Protein AF-A0A9E0Y5M4-F1 (afdb_monomer_lite)

Foldseek 3Di:
DFDQAPCLDDPNNVVLLVLLVVVLVVLVVVLVVLVVVLVVLVVLLVLLVVLLVLLVVLLVVLVVVCVVPVQDFDDPVSLVSLQVSLVSLLVRQPPDPLSVPQDRQDDPDTHDGSVVSSVSSVSSSVSSVVCNCVSVVSSVVSVLVSLVSVLSSVQSCCCSPRVDWDACVNSVSCPVPLVQWDPDPSTTGDSVVVSVDDPCVVSVHDPDPPDPPDD

Radius of gyration: 26.85 Å; chains: 1; bounding box: 67×34×78 Å

Sequence (215 aa):
MSKKSRLLNGEAGNKLGEALNKKLRDLDKIYSLNLTEAKVWKEIKNNVSLLHNVASGLYLEADKLCKKNPKLIASDYLVDQTNLVIKETKEIVEGDSFVDRLTQIIPAGENPDIPDVVIRLNQVKSGLERYKNIPEREIKEYQLERQEIELIRECLFSLLTEGLELTIEEASFGKNHSEWFKEEIPYCFNFEDLNETDLFDHFGYEEGDEEIEKT

pLDDT: mean 85.15, std 15.19, range [33.5, 98.19]

Structure (mmCIF, N/CA/C/O backbone):
data_AF-A0A9E0Y5M4-F1
#
_entry.id   AF-A0A9E0Y5M4-F1
#
loop_
_atom_site.group_PDB
_atom_site.id
_atom_site.type_symbol
_atom_site.label_atom_id
_atom_site.label_alt_id
_atom_site.label_comp_id
_atom_site.label_asym_id
_atom_site.label_entity_id
_atom_site.label_seq_id
_atom_site.pdbx_PDB_ins_code
_atom_site.Cartn_x
_atom_site.Cartn_y
_atom_site.Cartn_z
_atom_site.occupancy
_atom_site.B_iso_or_equiv
_atom_site.auth_seq_id
_atom_site.auth_comp_id
_atom_site.auth_asym_id
_atom_site.auth_atom_id
_atom_site.pdbx_PDB_model_num
ATOM 1 N N . MET A 1 1 ? 27.957 21.016 -32.690 1.00 38.19 1 MET A N 1
ATOM 2 C CA . MET A 1 1 ? 27.552 19.983 -33.668 1.00 38.19 1 MET A CA 1
ATOM 3 C C . MET A 1 1 ? 27.218 18.733 -32.875 1.00 38.19 1 MET A C 1
ATOM 5 O O . MET A 1 1 ? 28.131 18.169 -32.288 1.00 38.19 1 MET A O 1
ATOM 9 N N . SER A 1 2 ? 25.934 18.379 -32.773 1.00 38.59 2 SER A N 1
ATOM 10 C CA . SER A 1 2 ? 25.485 17.160 -32.083 1.00 38.59 2 SER A CA 1
ATOM 11 C C . SER A 1 2 ? 26.003 15.937 -32.850 1.00 38.59 2 SER A C 1
ATOM 13 O O . SER A 1 2 ? 25.805 15.835 -34.065 1.00 38.59 2 SER A O 1
ATOM 15 N N . LYS A 1 3 ? 26.748 15.059 -32.171 1.00 42.75 3 LYS A N 1
ATOM 16 C CA . LYS A 1 3 ? 27.172 13.776 -32.734 1.00 42.75 3 LYS A CA 1
ATOM 17 C C . LYS A 1 3 ? 25.965 12.846 -32.647 1.00 42.75 3 LYS A C 1
ATOM 19 O O . LYS A 1 3 ? 25.772 12.203 -31.629 1.00 4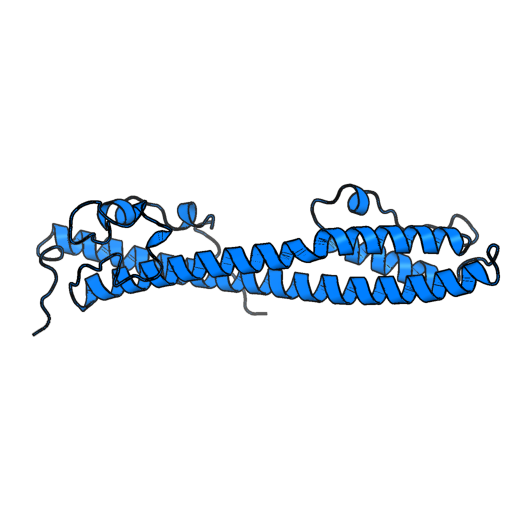2.75 3 LYS A O 1
ATOM 24 N N . LYS A 1 4 ? 25.161 12.756 -33.711 1.00 48.59 4 LYS A N 1
ATOM 25 C CA . LYS A 1 4 ? 24.173 11.671 -33.822 1.00 48.59 4 LYS A CA 1
ATOM 26 C C . LYS A 1 4 ? 24.885 10.339 -33.570 1.00 48.59 4 LYS A C 1
ATOM 28 O O . LYS A 1 4 ? 25.904 10.075 -34.218 1.00 48.59 4 LYS A O 1
ATOM 33 N N . SER A 1 5 ? 24.370 9.544 -32.630 1.00 52.59 5 SER A N 1
ATOM 34 C CA . SER A 1 5 ? 24.922 8.227 -32.310 1.00 52.59 5 SER A CA 1
ATOM 35 C C . SER A 1 5 ? 25.111 7.420 -33.594 1.00 52.59 5 SER A C 1
ATOM 37 O O . SER A 1 5 ? 24.219 7.359 -34.446 1.00 52.59 5 SER A O 1
ATOM 39 N N . ARG A 1 6 ? 26.290 6.806 -33.755 1.00 57.69 6 ARG A N 1
ATOM 40 C CA . ARG A 1 6 ? 26.580 5.952 -34.917 1.00 57.69 6 ARG A CA 1
ATOM 41 C C . ARG A 1 6 ? 25.639 4.744 -34.990 1.00 57.69 6 ARG A C 1
ATOM 43 O O . ARG A 1 6 ? 25.445 4.238 -36.091 1.00 57.69 6 ARG A O 1
ATOM 50 N N . LEU A 1 7 ? 25.043 4.353 -33.859 1.00 62.50 7 LEU A N 1
ATOM 51 C CA . LEU A 1 7 ? 24.117 3.225 -33.717 1.00 62.50 7 LEU A CA 1
ATOM 52 C C . LEU A 1 7 ? 22.778 3.454 -34.434 1.00 62.50 7 LEU A C 1
ATOM 54 O O . LEU A 1 7 ? 22.161 2.500 -34.893 1.00 62.50 7 LEU A O 1
ATOM 58 N N . LEU A 1 8 ? 22.344 4.711 -34.582 1.00 65.06 8 LEU A N 1
ATOM 59 C CA . LEU A 1 8 ? 21.035 5.055 -35.154 1.00 65.06 8 LEU A CA 1
ATOM 60 C C . LEU A 1 8 ? 21.094 5.428 -36.645 1.00 65.06 8 LEU A C 1
ATOM 62 O O . LEU A 1 8 ? 20.123 5.933 -37.202 1.00 65.06 8 LEU A O 1
ATOM 66 N N . ASN A 1 9 ? 22.224 5.191 -37.317 1.00 66.25 9 ASN A N 1
ATOM 67 C CA . ASN A 1 9 ? 22.365 5.479 -38.744 1.00 66.25 9 ASN A CA 1
ATOM 68 C C . ASN A 1 9 ? 21.996 4.262 -39.609 1.00 66.25 9 ASN A C 1
ATOM 70 O O . ASN A 1 9 ? 22.369 3.130 -39.310 1.00 66.25 9 ASN A O 1
ATOM 74 N N . GLY A 1 10 ? 21.332 4.508 -40.741 1.00 75.12 10 GLY A N 1
ATOM 75 C CA . GLY A 1 10 ? 20.914 3.458 -41.678 1.00 75.12 10 GLY A CA 1
ATOM 76 C C . GLY A 1 10 ? 19.588 2.790 -41.296 1.00 75.12 10 GLY A C 1
ATOM 77 O O . GLY A 1 10 ? 18.947 3.154 -40.316 1.00 75.12 10 GLY A O 1
ATOM 78 N N . GLU A 1 11 ? 19.148 1.817 -42.099 1.00 77.25 11 GLU A N 1
ATOM 79 C CA . GLU A 1 11 ? 17.829 1.182 -41.937 1.00 77.25 11 GLU A CA 1
ATOM 80 C C . GLU A 1 11 ? 17.674 0.464 -40.585 1.00 77.25 11 GLU A C 1
ATOM 82 O O . GLU A 1 11 ? 16.636 0.582 -39.937 1.00 77.25 11 GLU A O 1
ATOM 87 N N . ALA A 1 12 ? 18.720 -0.234 -40.132 1.00 73.25 12 ALA A N 1
ATOM 88 C CA . ALA A 1 12 ? 18.736 -0.898 -38.829 1.00 73.25 12 ALA A CA 1
ATOM 89 C C . ALA A 1 12 ? 18.671 0.109 -37.667 1.00 73.25 12 ALA A C 1
ATOM 91 O O . ALA A 1 12 ? 17.911 -0.088 -36.723 1.00 73.25 12 ALA A O 1
ATOM 92 N N . GLY A 1 13 ? 19.401 1.223 -37.775 1.00 73.00 13 GLY A N 1
ATOM 93 C CA . GLY A 1 13 ? 19.387 2.289 -36.777 1.00 73.00 13 GLY A CA 1
ATOM 94 C C . GLY A 1 13 ? 18.039 3.007 -36.670 1.00 73.00 13 GLY A C 1
ATOM 95 O O . GLY A 1 13 ? 17.611 3.335 -35.567 1.00 73.00 13 GLY A O 1
ATOM 96 N N . ASN A 1 14 ? 17.324 3.185 -37.787 1.00 78.94 14 ASN A N 1
ATOM 97 C CA . ASN A 1 14 ? 15.967 3.742 -37.775 1.00 78.94 14 ASN A CA 1
ATOM 98 C C . ASN A 1 14 ? 14.977 2.818 -37.049 1.00 78.94 14 ASN A C 1
ATOM 100 O O . ASN A 1 14 ? 14.221 3.294 -36.207 1.00 78.94 14 ASN A O 1
ATOM 104 N N . LYS A 1 15 ? 15.015 1.505 -37.326 1.00 80.25 15 LYS A N 1
ATOM 105 C CA . LYS A 1 15 ? 14.167 0.511 -36.638 1.00 80.25 15 LYS A CA 1
ATOM 106 C C . LYS A 1 15 ? 14.446 0.478 -35.136 1.00 80.25 15 LYS A C 1
ATOM 108 O O . LYS A 1 15 ? 13.511 0.478 -34.341 1.00 80.25 15 LYS A O 1
ATOM 113 N N . LEU A 1 16 ? 15.723 0.516 -34.752 1.00 78.31 16 LEU A N 1
ATOM 114 C CA . LEU A 1 16 ? 16.123 0.623 -33.350 1.00 78.31 16 LEU A CA 1
ATOM 115 C C . LEU A 1 16 ? 15.603 1.926 -32.725 1.00 78.31 16 LEU A C 1
ATOM 117 O O . LEU A 1 16 ? 15.004 1.899 -31.658 1.00 78.31 16 LEU A O 1
ATOM 121 N N . GLY A 1 17 ? 15.750 3.065 -33.405 1.00 81.06 17 GLY A N 1
ATOM 122 C CA . GLY A 1 17 ? 15.228 4.347 -32.931 1.00 81.06 17 GLY A CA 1
ATOM 123 C C . GLY A 1 17 ? 13.709 4.346 -32.728 1.00 81.06 17 GLY A C 1
ATOM 124 O O . GLY A 1 17 ? 13.222 4.896 -31.743 1.00 81.06 17 GLY A O 1
ATOM 125 N N . GLU A 1 18 ? 12.945 3.715 -33.621 1.00 85.56 18 GLU A N 1
ATOM 126 C CA . GLU A 1 18 ? 11.493 3.545 -33.467 1.00 85.56 18 GLU A CA 1
ATOM 127 C C . GLU A 1 18 ? 11.141 2.677 -32.252 1.00 85.56 18 GLU A C 1
ATOM 129 O O . GLU A 1 18 ? 10.260 3.054 -31.474 1.00 85.56 18 GLU A O 1
ATOM 134 N N . ALA A 1 19 ? 11.859 1.567 -32.051 1.00 85.56 19 ALA A N 1
ATOM 135 C CA . ALA A 1 19 ? 11.682 0.688 -30.897 1.00 85.56 19 ALA A CA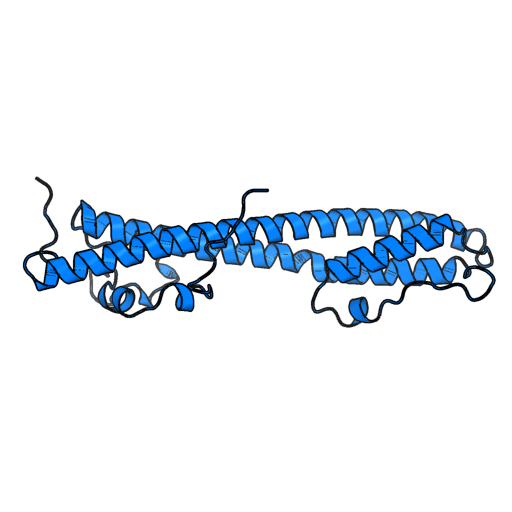 1
ATOM 136 C C . ALA A 1 19 ? 11.987 1.412 -29.575 1.00 85.56 19 ALA A C 1
ATOM 138 O O . ALA A 1 19 ? 11.167 1.394 -28.659 1.00 85.56 19 ALA A O 1
ATOM 139 N N . LEU A 1 20 ? 13.098 2.148 -29.496 1.00 84.38 20 LEU A N 1
ATOM 140 C CA . LEU A 1 20 ? 13.468 2.924 -28.305 1.00 84.38 20 LEU A CA 1
ATOM 141 C C . LEU A 1 20 ? 12.482 4.070 -28.021 1.00 84.38 20 LEU A C 1
ATOM 143 O O . LEU A 1 20 ? 12.164 4.347 -26.867 1.00 84.38 20 LEU A O 1
ATOM 147 N N . ASN A 1 21 ? 11.933 4.711 -29.059 1.00 88.25 21 ASN A N 1
ATOM 148 C CA . ASN A 1 21 ? 10.851 5.686 -28.886 1.00 88.25 21 ASN A CA 1
ATOM 149 C C . ASN A 1 21 ? 9.549 5.036 -28.394 1.00 88.25 21 ASN A C 1
ATOM 151 O O . ASN A 1 21 ? 8.783 5.690 -27.687 1.00 88.25 21 ASN A O 1
ATOM 155 N N . LYS A 1 22 ? 9.270 3.775 -28.764 1.00 91.25 22 LYS A N 1
ATOM 156 C CA . LYS A 1 22 ? 8.170 3.012 -28.157 1.00 91.25 22 LYS A CA 1
ATOM 157 C C . LYS A 1 22 ? 8.448 2.808 -26.665 1.00 91.25 22 LYS A C 1
ATOM 159 O O . LYS A 1 22 ? 7.620 3.226 -25.868 1.00 91.25 22 LYS A O 1
ATOM 164 N N . LYS A 1 23 ? 9.638 2.316 -26.302 1.00 90.62 23 LYS A N 1
ATOM 165 C CA . LYS A 1 23 ? 10.047 2.118 -24.900 1.00 90.62 23 LYS A CA 1
ATOM 166 C C . LYS A 1 23 ? 9.919 3.392 -24.062 1.00 90.62 23 LYS A C 1
ATOM 168 O O . LYS A 1 23 ? 9.412 3.329 -22.954 1.00 90.62 23 LYS A O 1
ATOM 173 N N . LEU A 1 24 ? 10.287 4.560 -24.598 1.00 91.31 24 LEU A N 1
ATOM 174 C CA . LEU A 1 24 ? 10.066 5.843 -23.914 1.00 91.31 24 LEU A CA 1
ATOM 175 C C . LEU A 1 24 ? 8.589 6.108 -23.592 1.00 91.31 24 LEU A C 1
ATOM 177 O O . LEU A 1 24 ? 8.277 6.554 -22.492 1.00 91.31 24 LEU A O 1
ATOM 181 N N . ARG A 1 25 ? 7.682 5.838 -24.538 1.00 92.44 25 ARG A N 1
ATOM 182 C CA . ARG A 1 25 ? 6.238 5.994 -24.305 1.0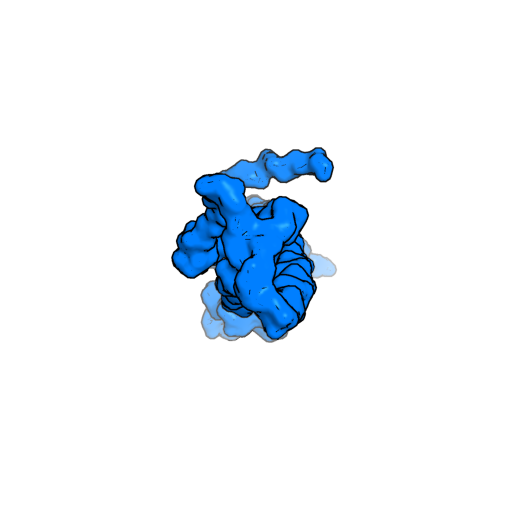0 92.44 25 ARG A CA 1
ATOM 183 C C . ARG A 1 25 ? 5.727 4.990 -23.278 1.00 92.44 25 ARG A C 1
ATOM 185 O O . ARG A 1 25 ? 4.902 5.358 -22.451 1.00 92.44 25 ARG A O 1
ATOM 192 N N . ASP A 1 26 ? 6.218 3.757 -23.333 1.00 93.19 26 ASP A N 1
ATOM 193 C CA . ASP A 1 26 ? 5.853 2.708 -22.381 1.00 93.19 26 ASP A CA 1
ATOM 194 C C . ASP A 1 26 ? 6.312 3.100 -20.962 1.00 93.19 26 ASP A C 1
ATOM 196 O O . ASP A 1 26 ? 5.514 3.058 -20.031 1.00 93.19 26 ASP A O 1
ATOM 200 N N . LEU A 1 27 ? 7.536 3.626 -20.804 1.00 93.75 27 LEU A N 1
ATOM 201 C CA . LEU A 1 27 ? 8.028 4.178 -19.532 1.00 93.75 27 LEU A CA 1
ATOM 202 C C . LEU A 1 27 ? 7.178 5.345 -19.025 1.00 93.75 27 LEU A C 1
ATOM 204 O O . LEU A 1 27 ? 6.896 5.402 -17.833 1.00 93.75 27 LEU A O 1
ATOM 208 N N . ASP A 1 28 ? 6.752 6.267 -19.895 1.00 93.19 28 ASP A N 1
ATOM 209 C CA . ASP A 1 28 ? 5.874 7.374 -19.490 1.00 93.19 28 ASP A CA 1
ATOM 210 C C . ASP A 1 28 ? 4.519 6.847 -18.961 1.00 93.19 28 ASP A C 1
ATOM 212 O O . ASP A 1 28 ? 3.981 7.388 -17.989 1.00 93.19 28 ASP A O 1
ATOM 216 N N . LYS A 1 29 ? 3.980 5.768 -19.554 1.00 93.81 29 LYS A N 1
ATOM 217 C CA . LYS A 1 29 ? 2.767 5.096 -19.052 1.00 93.81 29 LYS A CA 1
ATOM 218 C C . LYS A 1 29 ? 3.017 4.435 -17.700 1.00 93.81 29 LYS A C 1
ATOM 220 O O . LYS A 1 29 ? 2.295 4.731 -16.749 1.00 93.81 29 LYS A O 1
ATOM 225 N N . ILE A 1 30 ? 4.062 3.621 -17.586 1.00 94.62 30 ILE A N 1
ATOM 226 C CA . ILE A 1 30 ? 4.440 2.933 -16.342 1.00 94.62 30 ILE A CA 1
ATOM 227 C C . ILE A 1 30 ? 4.687 3.946 -15.216 1.00 94.62 30 ILE A C 1
ATOM 229 O O . ILE A 1 30 ? 4.190 3.776 -14.106 1.00 94.62 30 ILE A O 1
ATOM 233 N N . TYR A 1 31 ? 5.353 5.066 -15.508 1.00 94.38 31 TYR A N 1
ATOM 234 C CA . TYR A 1 31 ? 5.552 6.160 -14.556 1.00 94.38 31 TYR A CA 1
ATOM 235 C C . TYR A 1 31 ? 4.227 6.710 -14.012 1.00 94.38 31 TYR A C 1
ATOM 237 O O . TYR A 1 31 ? 4.094 6.989 -12.818 1.00 94.38 31 TYR A O 1
ATOM 245 N N . SER A 1 32 ? 3.229 6.873 -14.885 1.00 93.50 32 SER A N 1
ATOM 246 C CA . SER A 1 32 ? 1.905 7.356 -14.491 1.00 93.50 32 SER A CA 1
ATOM 247 C C . SER A 1 32 ? 1.128 6.345 -13.636 1.00 93.50 32 SER A C 1
ATOM 249 O O . SER A 1 32 ? 0.466 6.757 -12.676 1.00 93.50 32 SER A O 1
ATOM 251 N N . LEU A 1 33 ? 1.268 5.045 -13.921 1.00 94.19 33 LEU A N 1
ATOM 252 C CA . LEU A 1 33 ? 0.696 3.961 -13.118 1.00 94.19 33 LEU A CA 1
ATOM 253 C C . LEU A 1 33 ? 1.359 3.912 -11.736 1.00 94.19 33 LEU A C 1
ATOM 255 O O . LEU A 1 33 ? 0.670 4.064 -10.731 1.00 94.19 33 LEU A O 1
ATOM 259 N N . ASN A 1 34 ? 2.694 3.881 -11.678 1.00 95.38 34 ASN A N 1
ATOM 260 C CA . ASN A 1 34 ? 3.476 3.952 -10.438 1.00 95.38 34 ASN A CA 1
ATOM 261 C C . ASN A 1 34 ? 3.080 5.155 -9.561 1.00 95.38 34 ASN A C 1
ATOM 263 O O . ASN A 1 34 ? 2.939 5.046 -8.341 1.00 95.38 34 ASN A O 1
ATOM 267 N N . LEU A 1 35 ? 2.876 6.332 -10.165 1.00 94.25 35 LEU A N 1
ATOM 268 C CA . LEU A 1 35 ? 2.407 7.519 -9.446 1.00 94.25 35 LEU A CA 1
ATOM 269 C C . LEU A 1 35 ? 1.000 7.357 -8.868 1.00 94.25 35 LEU A C 1
ATOM 271 O O . LEU A 1 35 ? 0.717 7.928 -7.811 1.00 94.25 35 LEU A O 1
ATOM 275 N N . THR A 1 36 ? 0.119 6.663 -9.581 1.00 94.81 36 THR A N 1
ATOM 276 C CA . THR A 1 36 ? -1.260 6.413 -9.155 1.00 94.81 36 THR A CA 1
ATOM 277 C C . THR A 1 36 ? -1.273 5.427 -7.996 1.00 94.81 36 THR A C 1
ATOM 279 O O . THR A 1 36 ? -1.788 5.767 -6.931 1.00 94.81 36 THR A O 1
ATOM 282 N N . GLU A 1 37 ? -0.583 4.299 -8.132 1.00 93.81 37 GLU A N 1
ATOM 283 C CA . GLU A 1 37 ? -0.455 3.296 -7.073 1.00 93.81 37 GLU A CA 1
ATOM 284 C C . GLU A 1 37 ? 0.179 3.881 -5.804 1.00 93.81 37 GLU A C 1
ATOM 286 O O . GLU A 1 37 ? -0.360 3.772 -4.700 1.00 93.81 37 GLU A O 1
ATOM 291 N N . ALA A 1 38 ? 1.269 4.643 -5.940 1.00 94.38 38 ALA A N 1
ATOM 292 C CA . ALA A 1 38 ? 1.902 5.297 -4.797 1.00 94.38 38 ALA A CA 1
ATOM 293 C C . ALA A 1 38 ? 0.963 6.278 -4.060 1.00 94.38 38 ALA A C 1
ATOM 295 O O . ALA A 1 38 ? 1.119 6.501 -2.853 1.00 94.38 38 ALA A O 1
ATOM 296 N N . LYS A 1 39 ? -0.000 6.898 -4.761 1.00 96.00 39 LYS A N 1
ATOM 297 C CA . LYS A 1 39 ? -1.027 7.740 -4.124 1.00 96.00 39 LYS A CA 1
ATOM 298 C C . LYS A 1 39 ? -2.039 6.893 -3.364 1.00 96.00 39 LYS A C 1
ATOM 300 O O . LYS A 1 39 ? -2.315 7.240 -2.217 1.00 96.00 39 LYS A O 1
ATOM 305 N N . VAL A 1 40 ? -2.516 5.794 -3.950 1.00 95.50 40 VAL A N 1
ATOM 306 C CA . VAL A 1 40 ? -3.426 4.843 -3.288 1.00 95.50 40 VAL A CA 1
ATOM 307 C C . VAL A 1 40 ? -2.810 4.366 -1.973 1.00 95.50 40 VAL A C 1
ATOM 309 O O . VAL A 1 40 ? -3.401 4.536 -0.907 1.00 95.50 40 VAL A O 1
ATOM 312 N N . TRP A 1 41 ? -1.555 3.913 -1.994 1.00 96.31 41 TRP A N 1
ATOM 313 C CA . TRP A 1 41 ? -0.859 3.484 -0.777 1.00 96.31 41 TRP A CA 1
ATOM 314 C C . TRP A 1 41 ? -0.670 4.600 0.254 1.00 96.31 41 TRP A C 1
ATOM 316 O O . TRP A 1 41 ? -0.728 4.363 1.465 1.00 96.31 41 TRP A O 1
ATOM 326 N N . LYS A 1 42 ? -0.484 5.845 -0.190 1.00 96.62 42 LYS A N 1
ATOM 327 C CA . LYS A 1 42 ? -0.421 7.005 0.708 1.00 96.62 42 LYS A CA 1
ATOM 328 C C . LYS A 1 42 ? -1.771 7.294 1.366 1.00 96.62 42 LYS A C 1
ATOM 330 O O . LYS A 1 42 ? -1.798 7.654 2.545 1.00 96.62 42 LYS A O 1
ATOM 335 N N . GLU A 1 43 ? -2.870 7.139 0.640 1.00 96.00 43 GLU A N 1
ATOM 336 C CA . GLU A 1 43 ? -4.223 7.255 1.187 1.00 96.00 43 GLU A CA 1
ATOM 337 C C . GLU A 1 43 ? -4.505 6.140 2.194 1.00 96.00 43 GLU A C 1
ATOM 339 O O . GLU A 1 43 ? -4.898 6.438 3.322 1.00 96.00 43 GLU A O 1
ATOM 344 N N . ILE A 1 44 ? -4.172 4.890 1.858 1.00 96.31 44 ILE A N 1
ATOM 345 C CA . ILE A 1 44 ? -4.247 3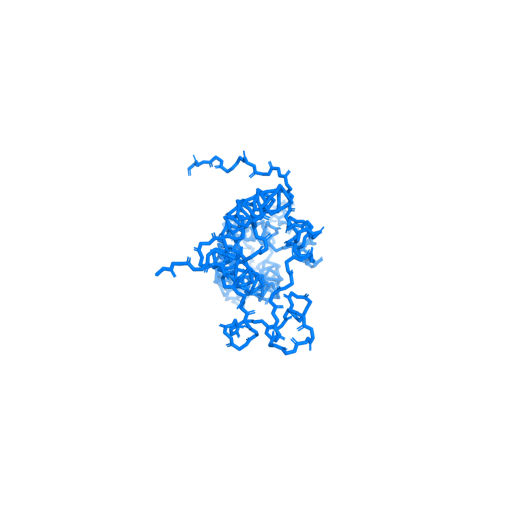.746 2.778 1.00 96.31 44 ILE A CA 1
ATOM 346 C C . ILE A 1 44 ? -3.448 4.038 4.053 1.00 96.31 44 ILE A C 1
ATOM 348 O O . ILE A 1 44 ? -3.981 3.911 5.153 1.00 96.31 44 ILE A O 1
ATOM 352 N N . LYS A 1 45 ? -2.198 4.514 3.942 1.00 96.94 45 LYS A N 1
ATOM 353 C CA . LYS A 1 45 ? -1.366 4.880 5.104 1.00 96.94 45 LYS A CA 1
ATOM 354 C C . LYS A 1 45 ? -2.063 5.889 6.022 1.00 96.94 45 LYS A C 1
ATOM 356 O O . LYS A 1 45 ? -2.046 5.736 7.247 1.00 96.94 45 LYS A O 1
ATOM 361 N N . ASN A 1 46 ? -2.658 6.928 5.440 1.00 96.19 46 ASN A N 1
ATOM 362 C CA . ASN A 1 46 ? -3.377 7.948 6.198 1.00 96.19 46 ASN A CA 1
ATOM 363 C C . ASN A 1 46 ? -4.625 7.361 6.866 1.00 96.19 46 ASN A C 1
ATOM 365 O O . ASN A 1 46 ? -4.842 7.600 8.054 1.00 96.19 46 ASN A O 1
ATOM 369 N N . ASN A 1 47 ? -5.394 6.550 6.139 1.00 96.00 47 ASN A N 1
ATOM 370 C CA . ASN A 1 47 ? -6.610 5.917 6.639 1.00 96.00 47 ASN A CA 1
ATOM 371 C C . ASN A 1 47 ? -6.314 4.937 7.780 1.00 96.00 47 ASN A C 1
ATOM 373 O O . ASN A 1 47 ? -6.981 5.000 8.808 1.00 96.00 47 ASN A O 1
ATOM 377 N N . VAL A 1 48 ? -5.261 4.118 7.676 1.00 97.06 48 VAL A N 1
ATOM 378 C CA . VAL A 1 48 ? -4.800 3.237 8.767 1.00 97.06 48 VAL A CA 1
ATOM 379 C C . VAL A 1 48 ? -4.475 4.048 10.021 1.00 97.06 48 VAL A C 1
ATOM 381 O O . VAL A 1 48 ? -4.901 3.690 11.118 1.00 97.06 48 VAL A O 1
ATOM 384 N N . SER A 1 49 ? -3.751 5.162 9.873 1.00 96.19 49 SER A N 1
ATOM 385 C CA . SER A 1 49 ? -3.398 6.040 10.995 1.00 96.19 49 SER A CA 1
ATOM 386 C C . SER A 1 49 ? -4.635 6.671 11.646 1.00 96.19 49 SER A C 1
ATOM 388 O O . SER A 1 49 ? -4.788 6.639 12.870 1.00 96.19 49 SER A O 1
ATOM 390 N N . LEU A 1 50 ? -5.555 7.206 10.836 1.00 96.75 50 LEU A N 1
ATOM 391 C CA . LEU A 1 50 ? -6.812 7.791 11.310 1.00 96.75 50 LEU A CA 1
ATOM 392 C C . LEU A 1 50 ? -7.672 6.751 12.033 1.00 96.75 50 LEU A C 1
ATOM 394 O O . LEU A 1 50 ? -8.087 6.984 13.170 1.00 96.75 50 LEU A O 1
ATOM 398 N N . LEU A 1 51 ? -7.874 5.588 11.420 1.00 97.19 51 LEU A N 1
ATOM 399 C CA . LEU A 1 51 ? -8.682 4.512 11.978 1.00 97.19 51 LEU A CA 1
ATOM 400 C C . LEU A 1 51 ? -8.071 3.953 13.266 1.00 97.19 51 LEU A C 1
ATOM 402 O O . LEU A 1 51 ? -8.787 3.714 14.237 1.00 97.19 51 LEU A O 1
ATOM 406 N N . HIS A 1 52 ? -6.742 3.830 13.333 1.00 97.62 52 HIS A N 1
ATOM 407 C CA . HIS A 1 52 ? -6.050 3.441 14.561 1.00 97.62 52 HIS A CA 1
ATOM 408 C C . HIS A 1 52 ? -6.295 4.446 15.695 1.00 97.62 52 HIS A C 1
ATOM 410 O O . HIS A 1 52 ? -6.523 4.044 16.842 1.00 97.62 52 HIS A O 1
ATOM 416 N N . ASN A 1 53 ? -6.295 5.748 15.395 1.00 97.44 53 ASN A N 1
ATOM 417 C CA . ASN A 1 53 ? -6.595 6.788 16.380 1.00 97.44 53 ASN A CA 1
ATOM 418 C C . ASN A 1 53 ? -8.054 6.723 16.854 1.00 97.44 53 ASN A C 1
ATOM 420 O O . ASN A 1 53 ? -8.299 6.792 18.060 1.00 97.44 53 ASN A O 1
ATOM 424 N N . VAL A 1 54 ? -9.010 6.524 15.939 1.00 97.25 54 VAL A N 1
ATOM 425 C CA . VAL A 1 54 ? -10.437 6.357 16.271 1.00 97.25 54 VAL A CA 1
ATOM 426 C C . VAL A 1 54 ? -10.650 5.118 17.144 1.00 97.25 54 VAL A C 1
ATOM 428 O O . VAL A 1 54 ? -11.216 5.223 18.235 1.00 97.25 54 VAL A O 1
ATOM 431 N N . ALA A 1 55 ? -10.127 3.962 16.727 1.00 97.75 55 ALA A N 1
ATOM 432 C CA . ALA A 1 55 ? -10.211 2.714 17.482 1.00 97.75 55 ALA A CA 1
ATOM 433 C C . ALA A 1 55 ? -9.559 2.841 18.869 1.00 97.75 55 ALA A C 1
ATOM 435 O O . ALA A 1 55 ? -10.086 2.337 19.863 1.00 97.75 55 ALA A O 1
ATOM 436 N N . SER A 1 56 ? -8.434 3.555 18.962 1.00 97.81 56 SER A N 1
ATOM 437 C CA . SER A 1 56 ? -7.764 3.848 20.232 1.00 97.81 56 SER A CA 1
ATOM 438 C C . SER A 1 56 ? -8.601 4.739 21.144 1.00 97.81 56 SER A C 1
ATOM 440 O O . SER A 1 56 ? -8.693 4.450 22.336 1.00 97.81 56 SER A O 1
ATOM 442 N N . GLY A 1 57 ? -9.239 5.779 20.604 1.00 97.62 57 GLY A N 1
ATOM 443 C CA . GLY A 1 57 ? -10.144 6.649 21.354 1.00 97.62 57 GLY A CA 1
ATOM 444 C C . GLY A 1 57 ? -11.343 5.882 21.913 1.00 97.62 57 GLY A C 1
ATOM 445 O O . GLY A 1 57 ? -11.579 5.913 23.122 1.00 97.62 57 GLY A O 1
ATOM 446 N N . LEU A 1 58 ? -12.036 5.118 21.063 1.00 97.44 58 LEU A N 1
ATOM 447 C CA . LEU A 1 58 ? -13.160 4.272 21.481 1.00 97.44 58 LEU A CA 1
ATOM 448 C C . LEU A 1 58 ? -12.737 3.244 22.532 1.00 97.44 58 LEU A C 1
ATOM 450 O O . LEU A 1 58 ? -13.428 3.075 23.534 1.00 97.44 58 LEU A O 1
ATOM 454 N N . TYR A 1 59 ? -11.583 2.598 22.341 1.00 98.19 59 TYR A N 1
ATOM 455 C CA . TYR A 1 59 ? -11.043 1.640 23.303 1.00 98.19 59 TYR A CA 1
ATOM 456 C C . TYR A 1 59 ? -10.829 2.286 24.671 1.00 98.19 59 TYR A C 1
ATOM 458 O O . TYR A 1 59 ? -11.208 1.704 25.680 1.00 98.19 59 TYR A O 1
ATOM 466 N N . LEU A 1 60 ? -10.228 3.479 24.719 1.00 98.00 60 LEU A N 1
ATOM 467 C CA . LEU A 1 60 ? -9.956 4.166 25.980 1.00 98.00 60 LEU A CA 1
ATOM 468 C C . LEU A 1 60 ? -11.245 4.552 26.708 1.00 98.00 60 LEU A C 1
ATOM 470 O O . LEU A 1 60 ? -11.311 4.414 27.927 1.00 98.00 60 LEU A O 1
ATOM 474 N N . GLU A 1 61 ? -12.266 5.015 25.989 1.00 96.88 61 GLU A N 1
ATOM 475 C CA . GLU A 1 61 ? -13.559 5.338 26.599 1.00 96.88 61 GLU A CA 1
ATOM 476 C C . GLU A 1 61 ? -14.286 4.079 27.092 1.00 96.88 61 GLU A C 1
ATOM 478 O O . GLU A 1 61 ? -14.731 4.034 28.242 1.00 96.88 61 GLU A O 1
ATOM 483 N N . ALA A 1 62 ? -14.327 3.018 26.283 1.00 96.44 62 ALA A N 1
ATOM 484 C CA . ALA A 1 62 ? -14.912 1.739 26.677 1.00 96.44 62 ALA A CA 1
ATOM 485 C C . ALA A 1 62 ? -14.169 1.114 27.874 1.00 96.44 62 ALA A C 1
ATOM 487 O O . ALA A 1 62 ? -14.800 0.682 28.834 1.00 96.44 62 ALA A O 1
ATOM 488 N N . ASP A 1 63 ? -12.835 1.129 27.885 1.00 97.56 63 ASP A N 1
ATOM 489 C CA . ASP A 1 63 ? -12.015 0.600 28.983 1.00 97.56 63 ASP A CA 1
ATOM 490 C C . ASP A 1 63 ? -12.235 1.377 30.293 1.00 97.56 63 ASP A C 1
ATOM 492 O O . ASP A 1 63 ? -12.353 0.776 31.363 1.00 97.56 63 ASP A O 1
ATOM 496 N N . LYS A 1 64 ? -12.381 2.709 30.233 1.00 96.88 64 LYS A N 1
ATOM 497 C CA . LYS A 1 64 ? -12.746 3.523 31.408 1.00 96.88 64 LYS A CA 1
ATOM 498 C C . LYS A 1 64 ? -14.116 3.132 31.964 1.00 96.88 64 LYS A C 1
ATOM 500 O O . LYS A 1 64 ? -14.258 2.979 33.180 1.00 96.88 64 LYS A O 1
ATOM 505 N N . LEU A 1 65 ? -15.118 2.978 31.095 1.00 94.44 65 LEU A N 1
ATOM 506 C CA . LEU A 1 65 ? -16.464 2.564 31.498 1.00 94.44 65 LEU A CA 1
ATOM 507 C C . LEU A 1 65 ? -16.454 1.151 32.092 1.00 94.44 65 LEU A C 1
ATOM 509 O O . LEU A 1 65 ? -17.007 0.945 33.172 1.00 94.44 65 LEU A O 1
ATOM 513 N N . CYS A 1 66 ? -15.747 0.223 31.445 1.00 95.25 66 CYS A N 1
ATOM 514 C CA . CYS A 1 66 ? -15.539 -1.150 31.898 1.00 95.25 66 CYS A CA 1
ATOM 515 C C . CYS A 1 66 ? -14.934 -1.193 33.304 1.00 95.25 66 CYS A C 1
ATOM 517 O O . CYS A 1 66 ? -15.484 -1.821 34.203 1.00 95.25 66 CYS A O 1
ATOM 519 N N . LYS A 1 67 ? -13.839 -0.459 33.538 1.00 94.94 67 LYS A N 1
ATOM 520 C CA . LYS A 1 67 ? -13.172 -0.400 34.849 1.00 94.94 67 LYS A CA 1
ATOM 521 C C . LYS A 1 67 ? -14.075 0.144 35.953 1.00 94.94 67 LYS A C 1
ATOM 523 O O . LYS A 1 67 ? -13.949 -0.274 37.101 1.00 94.94 67 LYS A O 1
ATOM 528 N N . LYS A 1 68 ? -14.970 1.078 35.623 1.00 95.00 68 LYS A N 1
ATOM 529 C CA . LYS A 1 68 ? -15.920 1.656 36.581 1.00 95.00 68 LYS A CA 1
ATOM 530 C C . LYS A 1 68 ? -17.087 0.711 36.872 1.00 95.00 68 LYS A C 1
ATOM 532 O O . LYS A 1 68 ? -17.516 0.625 38.020 1.00 95.00 68 LYS A O 1
ATOM 537 N N . ASN A 1 69 ? -17.613 0.041 35.849 1.00 93.69 69 ASN A N 1
ATOM 538 C CA . ASN A 1 69 ? -18.683 -0.939 35.980 1.00 93.69 69 ASN A CA 1
ATOM 539 C C . ASN A 1 69 ? -18.579 -2.019 34.882 1.00 93.69 69 ASN A C 1
ATOM 541 O O . ASN A 1 69 ? -19.100 -1.821 33.785 1.00 93.69 69 ASN A O 1
ATOM 545 N N . PRO A 1 70 ? -17.963 -3.179 35.176 1.00 89.88 70 PRO A N 1
ATOM 546 C CA . PRO A 1 70 ? -17.744 -4.227 34.177 1.00 89.88 70 PRO A CA 1
ATOM 547 C C . PRO A 1 70 ? -19.023 -4.889 33.655 1.00 89.88 70 PRO A C 1
ATOM 549 O O . PRO A 1 70 ? -18.995 -5.480 32.587 1.00 89.88 70 PRO A O 1
ATOM 552 N N . LYS A 1 71 ? -20.130 -4.808 34.404 1.00 92.94 71 LYS A N 1
ATOM 553 C CA . LYS A 1 71 ? -21.439 -5.374 34.026 1.00 92.94 71 LYS A CA 1
ATOM 554 C C . LYS A 1 71 ? -22.355 -4.340 33.368 1.00 92.94 71 LYS A C 1
ATOM 556 O O . LYS A 1 71 ? -23.573 -4.495 33.361 1.00 92.94 71 LYS A O 1
ATOM 561 N N . LEU A 1 72 ? -21.794 -3.203 32.959 1.00 93.69 72 LEU A N 1
ATOM 562 C CA . LEU A 1 72 ? -22.543 -2.206 32.218 1.00 93.69 72 LEU A CA 1
ATOM 563 C C . LEU A 1 72 ? -22.742 -2.725 30.795 1.00 93.69 72 LEU A C 1
ATOM 565 O O . LEU A 1 72 ? -21.767 -3.035 30.111 1.00 93.69 72 LEU A O 1
ATOM 569 N N . ILE A 1 73 ? -23.998 -2.775 30.369 1.00 95.50 73 ILE A N 1
ATOM 570 C CA . ILE A 1 73 ? -24.379 -3.095 28.996 1.00 95.50 73 ILE A CA 1
ATOM 571 C C . ILE A 1 73 ? -23.911 -1.957 28.083 1.00 95.50 73 ILE A C 1
ATOM 573 O O . ILE A 1 73 ? -24.072 -0.775 28.410 1.00 95.50 73 ILE A O 1
ATOM 577 N N . ALA A 1 74 ? -23.314 -2.304 26.945 1.00 95.00 74 ALA A N 1
ATOM 578 C CA . ALA A 1 74 ? -22.898 -1.326 25.952 1.00 95.00 74 ALA A CA 1
ATOM 579 C C . ALA A 1 74 ? -24.115 -0.599 25.357 1.00 95.00 74 ALA A C 1
ATOM 581 O O . ALA A 1 74 ? -25.145 -1.204 25.058 1.00 95.00 74 ALA A O 1
ATOM 582 N N . SER A 1 75 ? -24.002 0.715 25.161 1.00 95.62 75 SER A N 1
ATOM 583 C CA . SER A 1 75 ? -25.033 1.468 24.446 1.00 95.62 75 SER A CA 1
ATOM 584 C C . SER A 1 75 ? -25.035 1.111 22.960 1.00 95.62 75 SER A C 1
ATOM 586 O O . SER A 1 75 ? -23.985 0.777 22.409 1.00 95.62 75 SER A O 1
ATOM 588 N N . ASP A 1 76 ? -26.187 1.267 22.301 1.00 96.06 76 ASP A N 1
ATOM 589 C CA . ASP A 1 76 ? -26.322 1.046 20.851 1.00 96.06 76 ASP A CA 1
ATOM 590 C C . ASP A 1 76 ? -25.271 1.842 20.075 1.00 96.06 76 ASP A C 1
ATOM 592 O O . ASP A 1 76 ? -24.552 1.297 19.248 1.00 96.06 76 ASP A O 1
ATOM 596 N N . TYR A 1 77 ? -25.070 3.109 20.452 1.00 95.69 77 TYR A N 1
ATOM 597 C CA . TYR A 1 77 ? -24.047 3.961 19.852 1.00 95.69 77 TYR A CA 1
ATOM 598 C C . TYR A 1 77 ? -22.635 3.363 19.948 1.00 95.69 77 TYR A C 1
ATOM 600 O O . TYR A 1 77 ? -21.886 3.392 18.975 1.00 95.69 77 TYR A O 1
ATOM 608 N N . LEU A 1 78 ? -22.246 2.817 21.106 1.00 95.75 78 LEU A N 1
ATOM 609 C CA . LEU A 1 78 ? -20.920 2.220 21.269 1.00 95.75 78 LEU A CA 1
ATOM 610 C C . LEU A 1 78 ? -20.771 0.956 20.408 1.00 95.75 78 LEU A C 1
ATOM 612 O O . LEU A 1 78 ? -19.706 0.737 19.825 1.00 95.75 78 LEU A O 1
ATOM 616 N N . VAL A 1 79 ? -21.827 0.146 20.308 1.00 96.88 79 VAL A N 1
ATOM 617 C CA . VAL A 1 79 ? -21.859 -1.049 19.453 1.00 96.88 79 VAL A CA 1
ATOM 618 C C . VAL A 1 79 ? -21.764 -0.664 17.976 1.00 96.88 79 VAL A C 1
ATOM 620 O O . VAL A 1 79 ? -20.912 -1.202 17.270 1.00 96.88 79 VAL A O 1
ATOM 623 N N . ASP A 1 80 ? -22.550 0.313 17.527 1.00 96.94 80 ASP A N 1
ATOM 624 C CA . ASP A 1 80 ? -22.567 0.792 16.142 1.00 96.94 80 ASP A CA 1
ATOM 625 C C . ASP A 1 80 ? -21.210 1.358 15.722 1.00 96.94 80 ASP A C 1
ATOM 627 O O . ASP A 1 80 ? -20.671 0.982 14.680 1.00 96.94 80 ASP A O 1
ATOM 631 N N . GLN A 1 81 ? -20.607 2.208 16.560 1.00 97.75 81 GLN A N 1
ATOM 632 C CA . GLN A 1 81 ? -19.272 2.750 16.296 1.00 97.75 81 GLN A CA 1
ATOM 633 C C . GLN A 1 81 ? -18.203 1.652 16.273 1.00 97.75 81 GLN A C 1
ATOM 635 O O . GLN A 1 81 ? -17.307 1.673 15.432 1.00 97.75 81 GLN A O 1
ATOM 640 N N . THR A 1 82 ? -18.308 0.654 17.155 1.00 97.81 82 THR A N 1
ATOM 641 C CA . THR A 1 82 ? -17.388 -0.492 17.155 1.00 97.81 82 THR A CA 1
ATOM 642 C C . THR A 1 82 ? -17.542 -1.321 15.880 1.00 97.81 82 THR A C 1
ATOM 644 O O . THR A 1 82 ? -16.545 -1.711 15.277 1.00 97.81 82 THR A O 1
ATOM 647 N N . ASN A 1 83 ? -18.776 -1.560 15.431 1.00 98.12 83 ASN A N 1
ATOM 648 C CA . ASN A 1 83 ? -19.066 -2.295 14.203 1.00 98.12 83 ASN A CA 1
ATOM 649 C C . ASN A 1 83 ? -18.587 -1.561 12.949 1.00 98.12 83 ASN A C 1
ATOM 651 O O . ASN A 1 83 ? -18.070 -2.212 12.038 1.00 98.12 83 ASN A O 1
ATOM 655 N N . LEU A 1 84 ? -18.715 -0.232 12.917 1.00 97.81 84 LEU A N 1
ATOM 656 C CA . LEU A 1 84 ? -18.173 0.599 11.845 1.00 97.81 84 LEU A CA 1
ATOM 657 C C . LEU A 1 84 ? -16.649 0.464 11.776 1.00 97.81 84 LEU A C 1
ATOM 659 O O . LEU A 1 84 ? -16.112 0.120 10.730 1.00 97.81 84 LEU A O 1
ATOM 663 N N . VAL A 1 85 ? -15.968 0.608 12.914 1.00 97.69 85 VAL A N 1
ATOM 664 C CA . VAL A 1 85 ? -14.510 0.464 12.995 1.00 97.69 85 VAL A CA 1
ATOM 665 C C . VAL A 1 85 ? -14.048 -0.944 12.604 1.00 97.69 85 VAL A C 1
ATOM 667 O O . VAL A 1 85 ? -13.046 -1.084 11.906 1.00 97.69 85 VAL A O 1
ATOM 670 N N . ILE A 1 86 ? -14.772 -2.000 12.998 1.00 97.88 86 ILE A N 1
ATOM 671 C CA . ILE A 1 86 ? -14.493 -3.374 12.545 1.00 97.88 86 ILE A CA 1
ATOM 672 C C . ILE A 1 86 ? -14.614 -3.472 11.022 1.00 97.88 86 ILE A C 1
ATOM 674 O O . ILE A 1 86 ? -13.743 -4.059 10.386 1.00 97.88 86 ILE A O 1
ATOM 678 N N . LYS A 1 87 ? -15.683 -2.913 10.445 1.00 97.44 87 LYS A N 1
ATOM 679 C CA . LYS A 1 87 ? -15.924 -2.941 9.000 1.00 97.44 87 LYS A CA 1
ATOM 680 C C . LYS A 1 87 ? -14.797 -2.235 8.242 1.00 97.44 87 LYS A C 1
ATOM 682 O O . LYS A 1 87 ? -14.161 -2.871 7.412 1.00 97.44 87 LYS A O 1
ATOM 687 N N . GLU A 1 88 ? -14.502 -0.987 8.590 1.00 97.31 88 GLU A N 1
ATOM 688 C CA . GLU A 1 88 ? -13.445 -0.191 7.948 1.00 97.31 88 GLU A CA 1
ATOM 689 C C . GLU A 1 88 ? -12.064 -0.846 8.113 1.00 97.31 88 GLU A C 1
ATOM 691 O O . GLU A 1 88 ? -11.252 -0.847 7.193 1.00 97.31 88 GLU A O 1
ATOM 696 N N . THR A 1 89 ? -11.801 -1.485 9.261 1.00 97.50 89 THR A N 1
ATOM 697 C CA . THR A 1 89 ? -10.537 -2.211 9.475 1.00 97.50 89 THR A CA 1
ATOM 698 C C . THR A 1 89 ? -10.409 -3.385 8.513 1.00 97.50 89 THR A C 1
ATOM 700 O O . THR A 1 89 ? -9.325 -3.614 7.992 1.00 97.50 89 THR A O 1
ATOM 703 N N . LYS A 1 90 ? -11.496 -4.122 8.266 1.00 96.50 90 LYS A N 1
ATOM 704 C CA . LYS A 1 90 ? -11.501 -5.253 7.328 1.00 96.50 90 LYS A CA 1
ATOM 705 C C . LYS A 1 90 ? -11.397 -4.824 5.868 1.00 96.50 90 LYS A C 1
ATOM 707 O O . LYS A 1 90 ? -10.910 -5.600 5.062 1.00 96.50 90 LYS A O 1
ATOM 712 N N . GLU A 1 91 ? -11.877 -3.631 5.534 1.00 95.12 91 GLU A N 1
ATOM 713 C CA . GLU A 1 91 ? -11.758 -3.072 4.182 1.00 95.12 91 GLU A CA 1
ATOM 714 C C . GLU A 1 91 ? -10.333 -2.589 3.884 1.00 95.12 91 GLU A C 1
ATOM 716 O O . GLU A 1 91 ? -9.916 -2.613 2.735 1.00 95.12 91 GLU A O 1
ATOM 721 N N . ILE A 1 92 ? -9.589 -2.159 4.908 1.00 94.69 92 ILE A N 1
ATOM 722 C CA . ILE A 1 92 ? -8.243 -1.590 4.751 1.00 94.69 92 ILE A CA 1
ATOM 723 C C . ILE A 1 92 ? -7.135 -2.624 4.980 1.00 94.69 92 ILE A C 1
ATOM 725 O O . ILE A 1 92 ? -6.091 -2.572 4.335 1.00 94.69 92 ILE A O 1
ATOM 729 N N . VAL A 1 93 ? -7.299 -3.512 5.962 1.00 94.62 93 VAL A N 1
ATOM 730 C CA . VAL A 1 93 ? -6.246 -4.450 6.362 1.00 94.62 93 VAL A CA 1
ATOM 731 C C . VAL A 1 93 ? -6.393 -5.747 5.583 1.00 94.62 93 VAL A C 1
ATOM 733 O O . VAL A 1 93 ? -7.225 -6.593 5.904 1.00 94.62 93 VAL A O 1
ATOM 736 N N . GLU A 1 94 ? -5.522 -5.919 4.600 1.00 90.69 94 GLU A N 1
ATOM 737 C CA . GLU A 1 94 ? -5.457 -7.121 3.776 1.00 90.69 94 GLU A CA 1
ATOM 738 C C . GLU A 1 94 ? -4.462 -8.150 4.333 1.00 90.69 94 GLU A C 1
ATOM 740 O O . GLU A 1 94 ? -3.442 -7.808 4.938 1.00 90.69 94 GLU A O 1
ATOM 745 N N . GLY A 1 95 ? -4.753 -9.438 4.122 1.00 89.69 95 GLY A N 1
ATOM 746 C CA . GLY A 1 95 ? -3.835 -10.540 4.435 1.00 89.69 95 GLY A CA 1
ATOM 747 C C . GLY A 1 95 ? -3.625 -10.836 5.928 1.00 89.69 95 GLY A C 1
ATOM 748 O O . GLY A 1 95 ? -2.789 -11.677 6.269 1.00 89.69 95 GLY A O 1
ATOM 749 N N . ASP A 1 96 ? -4.370 -10.198 6.838 1.00 93.50 96 ASP A N 1
ATOM 750 C CA . ASP A 1 96 ? -4.301 -10.476 8.277 1.00 93.50 96 ASP A CA 1
ATOM 751 C C . ASP A 1 96 ? -5.437 -11.407 8.729 1.00 93.50 96 ASP A C 1
ATOM 753 O O . ASP A 1 96 ? -6.558 -10.991 9.026 1.00 93.50 96 ASP A O 1
ATOM 757 N N . SER A 1 97 ? -5.096 -12.687 8.901 1.00 93.38 97 SER A N 1
ATOM 758 C CA . SER A 1 97 ? -6.055 -13.725 9.309 1.00 93.38 97 SER A CA 1
ATOM 759 C C . SER A 1 97 ? -6.775 -13.471 10.644 1.00 93.38 97 SER A C 1
ATOM 761 O O . SER A 1 97 ? -7.815 -14.085 10.902 1.00 93.38 97 SER A O 1
ATOM 763 N N . PHE A 1 98 ? -6.248 -12.611 11.526 1.00 93.50 98 PHE A N 1
ATOM 764 C CA . PHE A 1 98 ? -6.936 -12.237 12.763 1.00 93.50 98 PHE A CA 1
ATOM 765 C C . PHE A 1 98 ? -7.969 -11.139 12.521 1.00 93.50 98 PHE A C 1
ATOM 767 O O . PHE A 1 98 ? -9.017 -11.165 13.167 1.00 93.50 98 PHE A O 1
ATOM 774 N N . VAL A 1 99 ? -7.693 -10.208 11.604 1.00 94.94 99 VAL A N 1
ATOM 775 C CA . VAL A 1 99 ? -8.655 -9.181 11.183 1.00 94.94 99 VAL A CA 1
ATOM 776 C C . VAL A 1 99 ? -9.799 -9.810 10.393 1.00 94.94 99 VAL A C 1
ATOM 778 O O . VAL A 1 99 ? -10.961 -9.518 10.675 1.00 94.94 99 VAL A O 1
ATOM 781 N N . ASP A 1 100 ? -9.508 -10.762 9.507 1.00 94.00 100 ASP A N 1
ATOM 782 C CA . ASP A 1 100 ? -10.530 -11.465 8.718 1.00 94.00 100 ASP A CA 1
ATOM 783 C C . ASP A 1 100 ? -11.597 -12.128 9.599 1.00 94.00 100 ASP A C 1
ATOM 785 O O . ASP A 1 100 ? -12.798 -12.095 9.304 1.00 94.00 100 ASP A O 1
ATOM 789 N N . ARG A 1 101 ? -11.161 -12.682 10.736 1.00 94.62 101 ARG A N 1
ATOM 790 C CA . ARG A 1 101 ? -12.013 -13.346 11.733 1.00 94.62 101 ARG A CA 1
ATOM 791 C C . ARG A 1 101 ? -12.797 -12.382 12.617 1.00 94.62 101 ARG A C 1
ATOM 793 O O . ARG A 1 101 ? -13.623 -12.843 13.408 1.00 94.62 101 ARG A O 1
ATOM 800 N N . LEU A 1 102 ? -12.559 -11.073 12.533 1.00 94.88 102 LEU A N 1
ATOM 801 C CA . LEU A 1 102 ? -13.374 -10.107 13.254 1.00 94.88 102 LEU A CA 1
ATOM 802 C C . LEU A 1 102 ? -14.803 -10.153 12.720 1.00 94.88 102 LEU A C 1
ATOM 804 O O . LEU A 1 102 ? -15.075 -9.979 11.529 1.00 94.88 102 LEU A O 1
ATOM 808 N N . THR A 1 103 ? -15.723 -10.409 13.639 1.00 93.69 103 THR A N 1
ATOM 809 C CA . THR A 1 103 ? -17.159 -10.415 13.396 1.00 93.69 103 THR A CA 1
ATOM 810 C C . THR A 1 103 ? -17.757 -9.168 14.013 1.00 93.69 103 THR A C 1
ATOM 812 O O . THR A 1 103 ? -17.397 -8.806 15.137 1.00 93.69 103 THR A O 1
ATOM 815 N N . GLN A 1 104 ? -18.705 -8.556 13.311 1.00 94.06 104 GLN A N 1
ATOM 816 C CA . GLN A 1 104 ? -19.545 -7.523 13.900 1.00 94.06 104 GLN A CA 1
ATOM 817 C C . GLN A 1 104 ? -20.305 -8.087 15.106 1.00 94.06 104 GLN A C 1
ATOM 819 O O . GLN A 1 104 ? -20.628 -9.276 15.177 1.00 94.06 104 GLN A O 1
ATOM 824 N N . ILE A 1 105 ? -20.560 -7.218 16.069 1.00 93.88 105 ILE A N 1
ATOM 825 C CA . ILE A 1 105 ? -21.393 -7.478 17.229 1.00 93.88 105 ILE A CA 1
ATOM 826 C C . ILE A 1 105 ? -22.846 -7.428 16.753 1.00 93.88 105 ILE A C 1
ATOM 828 O O . ILE A 1 105 ? -23.328 -6.372 16.350 1.00 93.88 105 ILE A O 1
ATOM 832 N N . ILE A 1 106 ? -23.526 -8.574 16.795 1.00 89.88 106 ILE A N 1
ATOM 833 C CA . ILE A 1 106 ? -24.951 -8.703 16.473 1.00 89.88 106 ILE A CA 1
ATOM 834 C C . ILE A 1 106 ? -25.677 -9.082 17.770 1.00 89.88 106 ILE A C 1
ATOM 836 O O . ILE A 1 106 ? -25.540 -10.224 18.218 1.00 89.88 106 ILE A O 1
ATOM 840 N N . PRO A 1 107 ? -26.411 -8.151 18.404 1.00 85.38 107 PRO A N 1
ATOM 841 C CA . PRO A 1 107 ? -27.151 -8.437 19.628 1.00 85.38 107 PRO A CA 1
ATOM 842 C C . PRO A 1 107 ? -28.290 -9.425 19.357 1.00 85.38 107 PRO A C 1
ATOM 844 O O . PRO A 1 107 ? -29.083 -9.239 18.434 1.00 85.38 107 PRO A O 1
ATOM 847 N N . ALA A 1 108 ? -28.411 -10.461 20.185 1.00 82.12 108 ALA A N 1
ATOM 848 C CA . ALA A 1 108 ? -29.551 -11.381 20.184 1.00 82.12 108 ALA A CA 1
ATOM 849 C C . ALA A 1 108 ? -30.489 -11.061 21.362 1.00 82.12 108 ALA A C 1
ATOM 851 O O . ALA A 1 108 ? -30.792 -11.924 22.184 1.00 82.12 108 ALA A O 1
ATOM 852 N N . GLY A 1 109 ? -30.892 -9.792 21.474 1.00 88.75 109 GLY A N 1
ATOM 853 C CA . GLY A 1 109 ? -31.626 -9.252 22.617 1.00 88.75 109 GLY A CA 1
ATOM 854 C C . GLY A 1 109 ? -30.953 -7.987 23.135 1.00 88.75 109 GLY A C 1
ATOM 855 O O . GLY A 1 109 ? -30.976 -6.964 22.458 1.00 88.75 109 GLY A O 1
ATOM 856 N N . GLU A 1 110 ? -30.358 -8.063 24.323 1.00 88.56 110 GLU A N 1
ATOM 857 C CA . GLU A 1 110 ? -29.553 -6.970 24.875 1.00 88.56 110 GLU A CA 1
ATOM 858 C C . GLU A 1 110 ? -28.167 -6.909 24.214 1.00 88.56 110 GLU A C 1
ATOM 860 O O . GLU A 1 110 ? -27.636 -7.914 23.727 1.00 88.56 110 GLU A O 1
ATOM 865 N N . ASN A 1 111 ? -27.583 -5.711 24.194 1.00 94.75 111 ASN A N 1
ATOM 866 C CA . ASN A 1 111 ? -26.200 -5.503 23.773 1.00 94.75 111 ASN A CA 1
ATOM 867 C C . ASN A 1 111 ? -25.223 -6.254 24.689 1.00 94.75 111 ASN A C 1
ATOM 869 O O . ASN A 1 111 ? -25.560 -6.552 25.837 1.00 94.75 111 ASN A O 1
ATOM 873 N N . PRO A 1 112 ? -23.998 -6.543 24.215 1.00 94.25 112 PRO A N 1
ATOM 874 C CA . PRO A 1 112 ? -22.999 -7.166 25.068 1.00 94.25 112 PRO A CA 1
ATOM 875 C C . PRO A 1 112 ? -22.573 -6.236 26.208 1.00 94.25 112 PRO A C 1
ATOM 877 O O . PRO A 1 112 ? -22.746 -5.012 26.148 1.00 94.25 112 PRO A O 1
ATOM 880 N N . ASP A 1 113 ? -21.933 -6.814 27.219 1.00 95.31 113 ASP A N 1
ATOM 881 C CA . ASP A 1 113 ? -21.277 -6.027 28.252 1.00 95.31 113 ASP A CA 1
ATOM 882 C C . ASP A 1 113 ? -20.068 -5.279 27.657 1.00 95.31 113 ASP A C 1
ATOM 884 O O . ASP A 1 113 ? -19.414 -5.724 26.707 1.00 95.31 113 ASP A O 1
ATOM 888 N N . ILE A 1 114 ? -19.717 -4.130 28.239 1.00 95.44 114 ILE A N 1
ATOM 889 C CA . ILE A 1 114 ? -18.576 -3.325 27.774 1.00 95.44 114 ILE A CA 1
ATOM 890 C C . ILE A 1 114 ? -17.240 -4.106 27.688 1.00 95.44 114 ILE A C 1
ATOM 892 O O . ILE A 1 114 ? -16.491 -3.835 26.745 1.00 95.44 114 ILE A O 1
ATOM 896 N N . PRO A 1 115 ? -16.892 -5.070 28.572 1.00 95.94 115 PRO A N 1
ATOM 897 C CA . PRO A 1 115 ? -15.685 -5.882 28.413 1.00 95.94 115 PRO A CA 1
ATOM 898 C C . PRO A 1 115 ? -15.570 -6.562 27.041 1.00 95.94 115 PRO A C 1
ATOM 900 O O . PRO A 1 115 ? -14.477 -6.590 26.474 1.00 95.94 115 PRO A O 1
ATOM 903 N N . ASP A 1 116 ? -16.675 -7.049 26.473 1.00 94.88 116 ASP A N 1
ATOM 904 C CA . ASP A 1 116 ? -16.662 -7.697 25.158 1.00 94.88 116 ASP A CA 1
ATOM 905 C C . ASP A 1 116 ? -16.335 -6.689 24.052 1.00 94.88 116 ASP A C 1
ATOM 907 O O . ASP A 1 116 ? -15.527 -6.968 23.162 1.00 94.88 116 ASP A O 1
ATOM 911 N N . VAL A 1 117 ? -16.893 -5.478 24.143 1.00 96.38 117 VAL A N 1
ATOM 912 C CA . VAL A 1 117 ? -16.574 -4.367 23.234 1.00 96.38 117 VAL A CA 1
ATOM 913 C C . VAL A 1 117 ? -15.093 -3.990 23.331 1.00 96.38 117 VAL A C 1
ATOM 915 O O . VAL A 1 117 ? -14.421 -3.837 22.310 1.00 96.38 117 VAL A O 1
ATOM 918 N N . VAL A 1 118 ? -14.552 -3.891 24.550 1.00 97.38 118 VAL A N 1
ATOM 919 C CA . VAL A 1 118 ? -13.131 -3.586 24.794 1.00 97.38 118 VAL A CA 1
ATOM 920 C C . VAL A 1 118 ? -12.227 -4.631 24.140 1.00 97.38 118 VAL A C 1
ATOM 922 O O . VAL A 1 118 ? -11.243 -4.269 23.492 1.00 97.38 118 VAL A O 1
ATOM 925 N N . ILE A 1 119 ? -12.570 -5.919 24.254 1.00 96.12 119 ILE A N 1
ATOM 926 C CA . ILE A 1 119 ? -11.823 -7.006 23.610 1.00 96.12 119 ILE A CA 1
ATOM 927 C C . ILE A 1 119 ? -11.822 -6.829 22.089 1.00 96.12 119 ILE A C 1
ATOM 929 O O . ILE A 1 119 ? -10.757 -6.910 21.472 1.00 96.12 119 ILE A O 1
ATOM 933 N N . ARG A 1 120 ? -12.978 -6.538 21.478 1.00 96.38 120 ARG A N 1
ATOM 934 C CA . ARG A 1 120 ? -13.078 -6.320 20.023 1.00 96.38 120 ARG A CA 1
ATOM 935 C C . ARG A 1 120 ? -12.251 -5.129 19.557 1.00 96.38 120 ARG A C 1
ATOM 937 O O . ARG A 1 120 ? -11.465 -5.265 18.620 1.00 96.38 120 ARG A O 1
ATOM 944 N N . LEU A 1 121 ? -12.354 -3.995 20.245 1.00 97.81 121 LEU A N 1
ATOM 945 C CA . LEU A 1 121 ? -11.566 -2.803 19.928 1.00 97.81 121 LEU A CA 1
ATOM 946 C C . LEU A 1 121 ? -10.061 -3.055 20.089 1.00 97.81 121 LEU A C 1
ATOM 948 O O . LEU A 1 121 ? -9.264 -2.578 19.283 1.00 97.81 121 LEU A O 1
ATOM 952 N N . ASN A 1 122 ? -9.651 -3.849 21.081 1.00 97.25 122 ASN A N 1
ATOM 953 C CA . ASN A 1 122 ? -8.249 -4.230 21.236 1.00 97.25 122 ASN A CA 1
ATOM 954 C C . ASN A 1 122 ? -7.741 -5.103 20.076 1.00 97.25 122 ASN A C 1
ATOM 956 O O . ASN A 1 122 ? -6.612 -4.919 19.615 1.00 97.25 122 ASN A O 1
ATOM 960 N N . GLN A 1 123 ? -8.562 -6.043 19.594 1.00 96.88 123 GLN A N 1
ATOM 961 C CA . GLN A 1 123 ? -8.226 -6.863 18.427 1.00 96.88 123 GLN A CA 1
ATOM 962 C C . GLN A 1 123 ? -8.080 -6.006 17.163 1.00 96.88 123 GLN A C 1
ATOM 964 O O . GLN A 1 123 ? -7.087 -6.164 16.453 1.00 96.88 123 GLN A O 1
ATOM 969 N N . VAL A 1 124 ? -9.002 -5.062 16.933 1.00 97.62 124 VAL A N 1
ATOM 970 C CA . VAL A 1 124 ? -8.912 -4.092 15.828 1.00 97.62 124 VAL A CA 1
ATOM 971 C C . VAL A 1 124 ? -7.606 -3.302 15.900 1.00 97.62 124 VAL A C 1
ATOM 973 O O . VAL A 1 124 ? -6.829 -3.313 14.948 1.00 97.62 124 VAL A O 1
ATOM 976 N N . LYS A 1 125 ? -7.317 -2.674 17.047 1.00 97.25 125 LYS A N 1
ATOM 977 C CA . LYS A 1 125 ? -6.078 -1.906 17.240 1.00 97.25 125 LYS A CA 1
ATOM 978 C C . LYS A 1 125 ? -4.839 -2.745 16.961 1.00 97.25 125 LYS A C 1
ATOM 980 O O . LYS A 1 125 ? -3.926 -2.282 16.292 1.00 97.25 125 LYS A O 1
ATOM 985 N N . SER A 1 126 ? -4.820 -3.982 17.453 1.00 95.94 126 SER A N 1
ATOM 986 C CA . SER A 1 126 ? -3.698 -4.895 17.231 1.00 95.94 126 SER A CA 1
ATOM 987 C C . SER A 1 126 ? -3.518 -5.235 15.749 1.00 95.94 126 SER A C 1
ATOM 989 O O . SER A 1 126 ? -2.383 -5.375 15.306 1.00 95.94 126 SER A O 1
ATOM 991 N N . GLY A 1 127 ? -4.608 -5.376 14.988 1.00 96.62 127 GLY A N 1
ATOM 992 C CA . GLY A 1 127 ? -4.560 -5.577 13.536 1.00 96.62 127 GLY A CA 1
ATOM 993 C C . GLY A 1 127 ? -3.992 -4.363 12.804 1.00 96.62 127 GLY A C 1
ATOM 994 O O . GLY A 1 127 ? -3.016 -4.486 12.070 1.00 96.62 127 GLY A O 1
ATOM 995 N N . LEU A 1 128 ? -4.526 -3.174 13.090 1.00 97.19 128 LEU A N 1
ATOM 996 C CA . LEU A 1 128 ? -4.044 -1.914 12.510 1.00 97.19 128 LEU A CA 1
ATOM 997 C C . LEU A 1 128 ? -2.566 -1.656 12.835 1.00 97.19 128 LEU A C 1
ATOM 999 O O . LEU A 1 128 ? -1.800 -1.249 11.968 1.00 97.19 128 LEU A O 1
ATOM 1003 N N . GLU A 1 129 ? -2.143 -1.951 14.064 1.00 95.88 129 GLU A N 1
ATOM 1004 C CA . GLU A 1 129 ? -0.757 -1.787 14.508 1.00 95.88 129 GLU A CA 1
ATOM 1005 C C . GLU A 1 129 ? 0.212 -2.735 13.782 1.00 95.88 129 GLU A C 1
ATOM 1007 O O . GLU A 1 129 ? 1.348 -2.353 13.501 1.00 95.88 129 GLU A O 1
ATOM 1012 N N . ARG A 1 130 ? -0.224 -3.957 13.439 1.00 94.62 130 ARG A N 1
ATOM 1013 C CA . ARG A 1 130 ? 0.564 -4.871 12.594 1.00 94.62 130 ARG A CA 1
ATOM 1014 C C . ARG A 1 130 ? 0.637 -4.383 11.151 1.00 94.62 130 ARG A C 1
ATOM 1016 O O . ARG A 1 130 ? 1.695 -4.483 10.535 1.00 94.62 130 ARG A O 1
ATOM 1023 N N . TYR A 1 131 ? -0.460 -3.835 10.634 1.00 96.38 131 TYR A N 1
ATOM 1024 C CA . TYR A 1 131 ? -0.561 -3.396 9.244 1.00 96.38 131 TYR A CA 1
ATOM 1025 C C . TYR A 1 131 ? 0.116 -2.040 8.974 1.00 96.38 131 TYR A C 1
ATOM 1027 O O . TYR A 1 131 ? 0.527 -1.771 7.851 1.00 96.38 131 TYR A O 1
ATOM 1035 N N . LYS A 1 132 ? 0.317 -1.191 9.993 1.00 93.94 132 LYS A N 1
ATOM 1036 C CA . LYS A 1 132 ? 0.779 0.208 9.849 1.00 93.94 132 LYS A CA 1
ATOM 1037 C C . LYS A 1 132 ? 2.045 0.426 9.008 1.00 93.94 132 LYS A C 1
ATOM 1039 O O . LYS A 1 132 ? 2.229 1.508 8.455 1.00 93.94 132 LYS A O 1
ATOM 1044 N N . ASN A 1 133 ? 2.932 -0.567 8.952 1.00 93.44 133 ASN A N 1
ATOM 1045 C CA . ASN A 1 133 ? 4.203 -0.465 8.238 1.00 93.44 133 ASN A CA 1
ATOM 1046 C C . ASN A 1 133 ? 4.109 -0.946 6.785 1.00 93.44 133 ASN A C 1
ATOM 1048 O O . ASN A 1 133 ? 4.996 -0.606 6.006 1.00 93.44 133 ASN A O 1
ATOM 1052 N N . ILE A 1 134 ? 3.069 -1.709 6.421 1.00 95.75 134 ILE A N 1
ATOM 1053 C CA . ILE A 1 134 ? 2.901 -2.243 5.064 1.00 95.75 134 ILE A CA 1
ATOM 1054 C C . ILE A 1 134 ? 2.784 -1.089 4.064 1.00 95.75 134 ILE A C 1
ATOM 1056 O O . ILE A 1 134 ? 3.677 -0.983 3.230 1.00 95.75 134 ILE A O 1
ATOM 1060 N N . PRO A 1 135 ? 1.856 -0.120 4.214 1.00 95.56 135 PRO A N 1
ATOM 1061 C CA . PRO A 1 135 ? 1.754 0.986 3.261 1.00 95.56 135 PRO A CA 1
ATOM 1062 C C . PRO A 1 135 ? 3.045 1.798 3.113 1.00 95.56 135 PRO A C 1
ATOM 1064 O O . PRO A 1 135 ? 3.349 2.304 2.042 1.00 95.56 135 PRO A O 1
ATOM 1067 N N . GLU A 1 136 ? 3.833 1.946 4.185 1.00 93.94 136 GLU A N 1
ATOM 1068 C CA . GLU A 1 136 ? 5.114 2.650 4.092 1.00 93.94 136 GLU A CA 1
ATOM 1069 C C . GLU A 1 136 ? 6.171 1.871 3.306 1.00 93.94 136 GLU A C 1
ATOM 1071 O O . GLU A 1 136 ? 6.993 2.497 2.635 1.00 93.94 136 GLU A O 1
ATOM 1076 N N . ARG A 1 137 ? 6.174 0.540 3.404 1.00 95.12 137 ARG A N 1
ATOM 1077 C CA . ARG A 1 137 ? 7.051 -0.306 2.600 1.00 95.12 137 ARG A CA 1
ATOM 1078 C C . ARG A 1 137 ? 6.676 -0.198 1.125 1.00 95.12 137 ARG A C 1
ATOM 1080 O O . ARG A 1 137 ? 7.546 0.159 0.342 1.00 95.12 137 ARG A O 1
ATOM 1087 N N . GLU A 1 138 ? 5.400 -0.374 0.790 1.00 95.06 138 GLU A N 1
ATOM 1088 C CA . GLU A 1 138 ? 4.927 -0.298 -0.600 1.00 95.06 138 GLU A CA 1
ATOM 1089 C C . GLU A 1 138 ? 5.252 1.076 -1.216 1.00 95.06 138 GLU A C 1
ATOM 1091 O O . GLU A 1 138 ? 5.848 1.163 -2.282 1.00 95.06 138 GLU A O 1
ATOM 1096 N N . ILE A 1 139 ? 5.004 2.184 -0.498 1.00 94.62 139 ILE A N 1
ATOM 1097 C CA . ILE A 1 139 ? 5.380 3.535 -0.969 1.00 94.62 139 ILE A CA 1
ATOM 1098 C C . ILE A 1 139 ? 6.879 3.639 -1.289 1.00 94.62 139 ILE A C 1
ATOM 1100 O O . ILE A 1 139 ? 7.249 4.343 -2.229 1.00 94.62 139 ILE A O 1
ATOM 1104 N N . LYS A 1 140 ? 7.750 3.000 -0.496 1.00 93.62 140 LYS A N 1
ATOM 1105 C CA . LYS A 1 140 ? 9.199 3.006 -0.749 1.00 93.62 140 LYS A CA 1
ATOM 1106 C C . LYS A 1 140 ? 9.556 2.167 -1.970 1.00 93.62 140 LYS A C 1
ATOM 1108 O O . LYS A 1 140 ? 10.431 2.585 -2.717 1.00 93.62 140 LYS A O 1
ATOM 1113 N N . GLU A 1 141 ? 8.885 1.042 -2.184 1.00 92.62 141 GLU A N 1
ATOM 1114 C CA . GLU A 1 141 ? 9.076 0.199 -3.369 1.00 92.62 141 GLU A CA 1
ATOM 1115 C C . GLU A 1 141 ? 8.712 0.976 -4.641 1.00 92.62 141 GLU A C 1
ATOM 1117 O 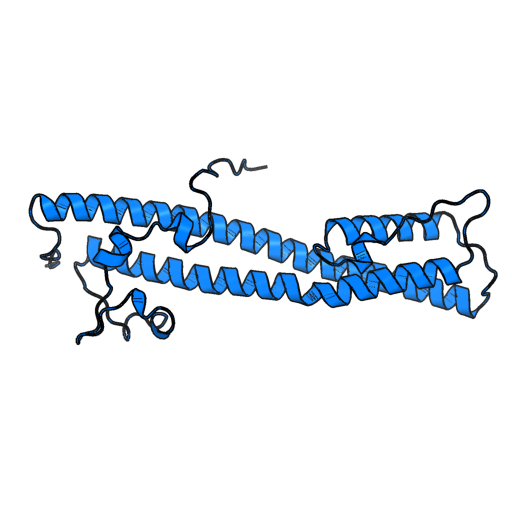O . GLU A 1 141 ? 9.583 1.175 -5.488 1.00 92.62 141 GLU A O 1
ATOM 1122 N N . TYR A 1 142 ? 7.537 1.616 -4.693 1.00 93.81 142 TYR A N 1
ATOM 1123 C CA . TYR A 1 142 ? 7.180 2.489 -5.820 1.00 93.81 142 TYR A CA 1
ATOM 1124 C C . TYR A 1 142 ? 8.144 3.674 -6.004 1.00 93.81 142 TYR A C 1
ATOM 1126 O O . TYR A 1 142 ? 8.351 4.135 -7.125 1.00 93.81 142 TYR A O 1
ATOM 1134 N N . GLN A 1 143 ? 8.740 4.209 -4.931 1.00 91.12 143 GLN A N 1
ATOM 1135 C CA . GLN A 1 143 ? 9.763 5.259 -5.043 1.00 91.12 143 GLN A CA 1
ATOM 1136 C C . GLN A 1 143 ? 11.063 4.753 -5.672 1.00 91.12 143 GLN A C 1
ATOM 1138 O O . GLN A 1 143 ? 11.686 5.504 -6.421 1.00 91.12 143 GLN A O 1
ATOM 1143 N N . LEU A 1 144 ? 11.478 3.525 -5.359 1.00 90.06 144 LEU A N 1
ATOM 1144 C CA . LEU A 1 144 ? 12.663 2.904 -5.949 1.00 90.06 144 LEU A CA 1
ATOM 1145 C C . LEU A 1 144 ? 12.425 2.583 -7.426 1.00 90.06 144 LEU A C 1
ATOM 1147 O O . LEU A 1 144 ? 13.225 2.994 -8.261 1.00 90.06 144 LEU A O 1
ATOM 1151 N N . GLU A 1 145 ? 11.284 1.973 -7.757 1.00 91.38 145 GLU A N 1
ATOM 1152 C CA . GLU A 1 145 ? 10.868 1.752 -9.150 1.00 91.38 145 GLU A CA 1
ATOM 1153 C C . GLU A 1 145 ? 10.863 3.055 -9.948 1.00 91.38 145 GLU A C 1
ATOM 1155 O O . GLU A 1 145 ? 11.348 3.118 -11.072 1.00 91.38 145 GLU A O 1
ATOM 1160 N N . ARG A 1 146 ? 10.356 4.142 -9.356 1.00 92.12 146 ARG A N 1
ATOM 1161 C CA . ARG A 1 146 ? 10.322 5.446 -10.018 1.00 92.12 146 ARG A CA 1
ATOM 1162 C C . ARG A 1 146 ? 11.706 5.955 -10.389 1.00 92.12 146 ARG A C 1
ATOM 1164 O O . ARG A 1 146 ? 11.869 6.514 -11.469 1.00 92.12 146 ARG A O 1
ATOM 1171 N N . GLN A 1 147 ? 12.675 5.782 -9.497 1.00 88.38 147 GLN A N 1
ATOM 1172 C CA . GLN A 1 147 ? 14.058 6.172 -9.758 1.00 88.38 147 GLN A CA 1
ATOM 1173 C C . GLN A 1 147 ? 14.650 5.350 -10.904 1.00 88.38 147 GLN A C 1
ATOM 1175 O O . GLN A 1 147 ? 15.359 5.902 -11.742 1.00 88.38 147 GLN A O 1
ATOM 1180 N N . GLU A 1 148 ? 14.323 4.059 -10.977 1.00 86.94 148 GLU A N 1
ATOM 1181 C CA . GLU A 1 148 ? 14.719 3.201 -12.094 1.00 86.94 148 GLU A CA 1
ATOM 1182 C C . GLU A 1 148 ? 14.069 3.652 -13.412 1.00 86.94 148 GLU A C 1
ATOM 1184 O O . GLU A 1 148 ? 14.767 3.840 -14.408 1.00 86.94 148 GLU A O 1
ATOM 1189 N N . ILE A 1 149 ? 12.758 3.919 -13.417 1.00 90.75 149 ILE A N 1
ATOM 1190 C CA . ILE A 1 149 ? 12.032 4.427 -14.593 1.00 90.75 149 ILE A CA 1
ATOM 1191 C C . ILE A 1 149 ? 12.648 5.744 -15.083 1.00 90.75 149 ILE A C 1
ATOM 1193 O O . ILE A 1 149 ? 12.906 5.900 -16.278 1.00 90.75 149 ILE A O 1
ATOM 1197 N N . GLU A 1 150 ? 12.901 6.692 -14.174 1.00 89.00 150 GLU A N 1
ATOM 1198 C CA . GLU A 1 150 ? 13.522 7.984 -14.491 1.00 89.00 150 GLU A CA 1
ATOM 1199 C C . GLU A 1 150 ? 14.928 7.798 -15.068 1.00 89.00 150 GLU A C 1
ATOM 1201 O O . GLU A 1 150 ? 15.243 8.408 -16.091 1.00 89.00 150 GLU A O 1
ATOM 1206 N N . LEU A 1 151 ? 15.729 6.894 -14.495 1.00 85.62 151 LEU A N 1
ATOM 1207 C CA . LEU A 1 151 ? 17.057 6.569 -15.006 1.00 85.62 151 LEU A CA 1
ATOM 1208 C C . LEU A 1 151 ? 16.997 6.015 -16.437 1.00 85.62 151 LEU A C 1
ATOM 1210 O O . LEU A 1 151 ? 17.662 6.546 -17.326 1.00 85.62 151 LEU A O 1
ATOM 1214 N N . ILE A 1 152 ? 16.200 4.968 -16.683 1.00 87.38 152 ILE A N 1
ATOM 1215 C CA . ILE A 1 152 ? 16.082 4.356 -18.018 1.00 87.38 152 ILE A CA 1
ATOM 1216 C C . ILE A 1 152 ? 15.601 5.408 -19.025 1.00 87.38 152 ILE A C 1
ATOM 1218 O O . ILE A 1 152 ? 16.115 5.502 -20.145 1.00 87.38 152 ILE A O 1
ATOM 1222 N N . ARG A 1 153 ? 14.644 6.247 -18.621 1.00 89.44 153 ARG A N 1
ATOM 1223 C CA . ARG A 1 153 ? 14.102 7.321 -19.450 1.00 89.44 153 ARG A CA 1
ATOM 1224 C C . ARG A 1 153 ? 15.158 8.369 -19.805 1.00 89.44 153 ARG A C 1
ATOM 1226 O O . ARG A 1 153 ? 15.240 8.764 -20.970 1.00 89.44 153 ARG A O 1
ATOM 1233 N N . GLU A 1 154 ? 15.968 8.811 -18.846 1.00 85.06 154 GLU A N 1
ATOM 1234 C CA . GLU A 1 154 ? 17.090 9.727 -19.087 1.00 85.06 154 GLU A CA 1
ATOM 1235 C C . GLU A 1 154 ? 18.130 9.109 -20.026 1.00 85.06 154 GLU A C 1
ATOM 1237 O O . GLU A 1 154 ? 18.588 9.776 -20.962 1.00 85.06 154 GLU A O 1
ATOM 1242 N N . CYS A 1 155 ? 18.443 7.821 -19.852 1.00 82.62 155 CYS A N 1
ATOM 1243 C CA . CYS A 1 155 ? 19.346 7.089 -20.736 1.00 82.62 155 CYS A CA 1
ATOM 1244 C C . CYS A 1 155 ? 18.849 7.053 -22.181 1.00 82.62 155 CYS A C 1
ATOM 1246 O O . CYS A 1 155 ? 19.579 7.413 -23.111 1.00 82.62 155 CYS A O 1
ATOM 1248 N N . LEU A 1 156 ? 17.587 6.675 -22.375 1.00 85.31 156 LEU A N 1
ATOM 1249 C CA . LEU A 1 156 ? 16.952 6.649 -23.689 1.00 85.31 156 LEU A CA 1
ATOM 1250 C C . LEU A 1 156 ? 16.912 8.034 -24.335 1.00 85.31 156 LEU A C 1
ATOM 1252 O O . LEU A 1 156 ? 17.222 8.177 -25.521 1.00 85.31 156 LEU A O 1
ATOM 1256 N N . PHE A 1 157 ? 16.554 9.062 -23.565 1.00 84.31 157 PHE A N 1
ATOM 1257 C CA . PHE A 1 157 ? 16.498 10.430 -24.063 1.00 84.31 157 PHE A CA 1
ATOM 1258 C C . PHE A 1 157 ? 17.880 10.919 -24.510 1.00 84.31 157 PHE A C 1
ATOM 1260 O O . PHE A 1 157 ? 18.011 11.462 -25.610 1.00 84.31 157 PHE A O 1
ATOM 1267 N N . SER A 1 158 ? 18.915 10.671 -23.706 1.00 80.12 158 SER A N 1
ATOM 1268 C CA . SER A 1 158 ? 20.300 11.064 -23.995 1.00 80.12 158 SER A CA 1
ATOM 1269 C C . SER A 1 158 ? 20.831 10.367 -25.250 1.00 80.12 158 SER A C 1
ATOM 1271 O O . SER A 1 158 ? 21.451 11.001 -26.107 1.00 80.12 158 SER A O 1
ATOM 1273 N N . LEU A 1 159 ? 20.512 9.083 -25.438 1.00 76.62 159 LEU A N 1
ATOM 1274 C CA . LEU A 1 159 ? 20.870 8.356 -26.654 1.00 76.62 159 LEU A CA 1
ATOM 1275 C C . LEU A 1 159 ? 20.158 8.920 -27.895 1.00 76.62 159 LEU A C 1
ATOM 1277 O O . LEU A 1 159 ? 20.795 9.155 -28.925 1.00 76.62 159 LEU A O 1
ATOM 1281 N N . LEU A 1 160 ? 18.842 9.136 -27.817 1.00 78.81 160 LEU A N 1
ATOM 1282 C CA . LEU A 1 160 ? 18.034 9.564 -28.964 1.00 78.81 160 LEU A CA 1
ATOM 1283 C C . LEU A 1 160 ? 18.316 11.012 -29.387 1.00 78.81 160 LEU A C 1
ATOM 1285 O O . LEU A 1 160 ? 18.230 11.331 -30.576 1.00 78.81 160 LEU A O 1
ATOM 1289 N N . THR A 1 161 ? 18.655 11.888 -28.439 1.00 77.06 161 THR A N 1
ATOM 1290 C CA . THR A 1 161 ? 18.842 13.326 -28.694 1.00 77.06 161 THR A CA 1
ATOM 1291 C C . THR A 1 161 ? 20.308 13.740 -28.815 1.00 77.06 161 THR A C 1
ATOM 1293 O O . THR A 1 161 ? 20.663 14.510 -29.716 1.00 77.06 161 THR A O 1
ATOM 1296 N N . GLU A 1 162 ? 21.173 13.211 -27.951 1.00 71.31 162 GLU A N 1
ATOM 1297 C CA . GLU A 1 162 ? 22.579 13.616 -27.838 1.00 71.31 162 GLU A CA 1
ATOM 1298 C C . GLU A 1 162 ? 23.543 12.566 -28.394 1.00 71.31 162 GLU A C 1
ATOM 1300 O O . GLU A 1 162 ? 24.693 12.886 -28.699 1.00 71.31 162 GLU A O 1
ATOM 1305 N N . GLY A 1 163 ? 23.064 11.334 -28.595 1.00 66.81 163 GLY A N 1
ATOM 1306 C CA . GLY A 1 163 ? 23.868 10.226 -29.091 1.00 66.81 163 GLY A CA 1
ATOM 1307 C C . GLY A 1 163 ? 24.923 9.750 -28.097 1.00 66.81 163 GLY A C 1
ATOM 1308 O O . GLY A 1 163 ? 25.953 9.224 -28.524 1.00 66.81 163 GLY A O 1
ATOM 1309 N N . LEU A 1 164 ? 24.685 9.983 -26.806 1.00 68.75 164 LEU A N 1
ATOM 1310 C CA . LEU A 1 164 ? 25.603 9.652 -25.724 1.00 68.75 164 LEU A CA 1
ATOM 1311 C C . LEU A 1 164 ? 25.341 8.239 -25.200 1.00 68.75 164 LEU A C 1
ATOM 1313 O O . LEU A 1 164 ? 24.196 7.825 -25.034 1.00 68.75 164 LEU A O 1
ATOM 1317 N N . GLU A 1 165 ? 26.426 7.522 -24.930 1.00 67.94 165 GLU A N 1
ATOM 1318 C CA . GLU A 1 165 ? 26.422 6.319 -24.101 1.00 67.94 165 GLU A CA 1
ATOM 1319 C C . GLU A 1 165 ? 26.713 6.766 -22.664 1.00 67.94 165 GLU A C 1
ATOM 1321 O O . GLU A 1 165 ? 27.653 7.531 -22.450 1.00 67.94 165 GLU A O 1
ATOM 1326 N N . LEU A 1 166 ? 25.886 6.340 -21.708 1.00 66.19 166 LEU A N 1
ATOM 1327 C CA . LEU A 1 166 ? 26.024 6.700 -20.294 1.00 66.19 166 LEU A CA 1
ATOM 1328 C C . LEU A 1 166 ? 26.773 5.627 -19.521 1.00 66.19 166 LEU A C 1
ATOM 1330 O O . LEU A 1 166 ? 26.591 4.435 -19.783 1.00 66.19 166 LEU A O 1
ATOM 1334 N N . THR A 1 167 ? 27.539 6.067 -18.526 1.00 70.00 167 THR A N 1
ATOM 1335 C CA . THR A 1 167 ? 28.265 5.208 -17.594 1.00 70.00 167 THR A CA 1
ATOM 1336 C C . THR A 1 167 ? 27.555 4.998 -16.261 1.00 70.00 167 THR A C 1
ATOM 1338 O O . THR A 1 167 ? 26.737 5.817 -15.852 1.00 70.00 167 THR A O 1
ATOM 1341 N N . ILE A 1 168 ? 27.910 3.928 -15.534 1.00 67.19 168 ILE A N 1
ATOM 1342 C CA . ILE A 1 168 ? 27.419 3.676 -14.160 1.00 67.19 168 ILE A CA 1
ATOM 1343 C C . ILE A 1 168 ? 27.735 4.857 -13.222 1.00 67.19 168 ILE A C 1
ATOM 1345 O O . ILE A 1 168 ? 26.980 5.144 -12.300 1.00 67.19 168 ILE A O 1
ATOM 1349 N N . GLU A 1 169 ? 28.860 5.547 -13.426 1.00 69.12 169 GLU A N 1
ATOM 1350 C CA . GLU A 1 169 ? 29.241 6.705 -12.605 1.00 69.12 169 GLU A CA 1
ATOM 1351 C C . GLU A 1 169 ? 28.382 7.939 -12.912 1.00 69.12 169 GLU A C 1
ATOM 1353 O O . GLU A 1 169 ? 28.038 8.689 -11.998 1.00 69.12 169 GLU A O 1
ATOM 1358 N N . GLU A 1 170 ? 28.000 8.126 -14.179 1.00 65.25 170 GLU A N 1
ATOM 1359 C CA . GLU A 1 170 ? 27.078 9.183 -14.616 1.00 65.25 170 GLU A CA 1
ATOM 1360 C C . GLU A 1 170 ? 25.637 8.882 -14.173 1.00 65.25 170 GLU A C 1
ATOM 1362 O O . GLU A 1 170 ? 24.911 9.775 -13.735 1.00 65.25 170 GLU A O 1
ATOM 1367 N N . ALA A 1 171 ? 25.255 7.606 -14.184 1.00 63.41 171 ALA A N 1
ATOM 1368 C CA . ALA A 1 171 ? 23.998 7.089 -13.674 1.00 63.41 171 ALA A CA 1
ATOM 1369 C C . ALA A 1 171 ? 24.121 6.729 -12.187 1.00 63.41 171 ALA A C 1
ATOM 1371 O O . ALA A 1 171 ? 24.172 5.561 -11.820 1.00 63.41 171 ALA A O 1
ATOM 1372 N N . SER A 1 172 ? 24.138 7.727 -11.300 1.00 57.66 172 SER A N 1
ATOM 1373 C CA . SER A 1 172 ? 24.277 7.534 -9.838 1.00 57.66 172 SER A CA 1
ATOM 1374 C C . SER A 1 172 ? 23.311 6.515 -9.175 1.00 57.66 172 SER A C 1
ATOM 1376 O O . SER A 1 172 ? 23.592 6.058 -8.064 1.00 57.66 172 SER A O 1
ATOM 1378 N N . PHE A 1 173 ? 22.240 6.095 -9.862 1.00 55.62 173 PHE A N 1
ATOM 1379 C CA . PHE A 1 173 ? 21.300 5.027 -9.480 1.00 55.62 173 PHE A CA 1
ATOM 1380 C C . PHE A 1 173 ? 21.692 3.605 -9.955 1.00 55.62 173 PHE A C 1
ATOM 1382 O O . PHE A 1 173 ? 21.220 2.615 -9.401 1.00 55.62 173 PHE A O 1
ATOM 1389 N N . GLY A 1 174 ? 22.591 3.472 -10.933 1.00 52.62 174 GLY A N 1
ATOM 1390 C CA . GLY A 1 174 ? 22.899 2.228 -11.655 1.00 52.62 174 GLY A CA 1
ATOM 1391 C C . GLY A 1 174 ? 23.646 1.148 -10.865 1.00 52.62 174 GLY A C 1
ATOM 1392 O O . GLY A 1 174 ? 23.805 0.036 -11.357 1.00 52.62 174 GLY A O 1
ATOM 1393 N N . LYS A 1 175 ? 24.081 1.415 -9.625 1.00 58.66 175 LYS A N 1
ATOM 1394 C CA . LYS A 1 175 ? 24.755 0.395 -8.795 1.00 58.66 175 LYS A CA 1
ATOM 1395 C C . LYS A 1 175 ? 23.858 -0.790 -8.431 1.00 58.66 175 LYS A C 1
ATOM 1397 O O . LYS A 1 175 ? 24.388 -1.849 -8.113 1.00 58.66 175 LYS A O 1
ATOM 1402 N N . ASN A 1 176 ? 22.540 -0.597 -8.444 1.00 59.66 176 ASN A N 1
ATOM 1403 C CA . ASN A 1 176 ? 21.574 -1.629 -8.069 1.00 59.66 176 ASN A CA 1
ATOM 1404 C C . ASN A 1 176 ? 21.026 -2.417 -9.263 1.00 59.66 176 ASN A C 1
ATOM 1406 O O . ASN A 1 176 ? 20.367 -3.423 -9.036 1.00 59.66 176 ASN A O 1
ATOM 1410 N N . HIS A 1 177 ? 21.316 -1.985 -10.493 1.00 67.75 177 HIS A N 1
ATOM 1411 C CA . HIS A 1 177 ? 20.790 -2.601 -11.709 1.00 67.75 177 HIS A CA 1
ATOM 1412 C C . HIS A 1 177 ? 21.924 -2.908 -12.685 1.00 67.75 177 HIS A C 1
ATOM 1414 O O . HIS A 1 177 ? 22.033 -2.326 -13.766 1.00 67.75 177 HIS A O 1
ATOM 1420 N N . SER A 1 178 ? 22.838 -3.773 -12.245 1.00 65.62 178 SER A N 1
ATOM 1421 C CA . SER A 1 178 ? 24.034 -4.152 -13.004 1.00 65.62 178 SER A CA 1
ATOM 1422 C C . SER A 1 178 ? 23.714 -4.731 -14.381 1.00 65.62 178 SER A C 1
ATOM 1424 O O . SER A 1 178 ? 24.512 -4.583 -15.293 1.00 65.62 178 SER A O 1
ATOM 1426 N N . GLU A 1 179 ? 22.548 -5.351 -14.535 1.00 74.88 179 GLU A N 1
ATOM 1427 C CA . GLU A 1 179 ? 22.046 -5.934 -15.776 1.00 74.88 179 GLU A CA 1
ATOM 1428 C C . GLU A 1 179 ? 21.828 -4.892 -16.881 1.00 74.88 179 GLU A C 1
ATOM 1430 O O . GLU A 1 179 ? 22.078 -5.172 -18.050 1.00 74.88 179 GLU A O 1
ATOM 1435 N N . TRP A 1 180 ? 21.468 -3.654 -16.528 1.00 78.94 180 TRP A N 1
ATOM 1436 C CA . TRP A 1 180 ? 21.307 -2.573 -17.502 1.00 78.94 180 TRP A CA 1
ATOM 1437 C C . TRP A 1 180 ? 22.641 -1.979 -17.964 1.00 78.94 180 TRP A C 1
ATOM 1439 O O . TRP A 1 180 ? 22.631 -1.053 -18.772 1.00 78.94 180 TRP A O 1
ATOM 1449 N N . PHE A 1 181 ? 23.789 -2.455 -17.475 1.00 76.62 181 PHE A N 1
ATOM 1450 C CA . PHE A 1 181 ? 25.105 -1.922 -17.823 1.00 76.62 181 PHE A CA 1
ATOM 1451 C C . PHE A 1 181 ? 26.069 -3.039 -18.237 1.00 76.62 181 PHE A C 1
ATOM 1453 O O . PHE A 1 181 ? 26.145 -4.095 -17.622 1.00 76.62 181 PHE A O 1
ATOM 1460 N N . LYS A 1 182 ? 26.858 -2.803 -19.286 1.00 73.12 182 LYS A N 1
ATOM 1461 C CA . LYS A 1 182 ? 27.872 -3.765 -19.747 1.00 73.12 182 LYS A CA 1
ATOM 1462 C C . LYS A 1 182 ? 29.052 -3.819 -18.785 1.00 73.12 182 LYS A C 1
ATOM 1464 O O . LYS A 1 182 ? 29.446 -2.784 -18.265 1.00 73.12 182 LYS A O 1
ATOM 1469 N N . GLU A 1 183 ? 29.680 -4.988 -18.646 1.00 67.44 183 GLU A N 1
ATOM 1470 C CA . GLU A 1 183 ? 30.867 -5.206 -17.795 1.00 67.44 183 GLU A CA 1
ATOM 1471 C C . GLU A 1 183 ? 32.166 -4.561 -18.328 1.00 67.44 183 GLU A C 1
ATOM 1473 O O . GLU A 1 183 ? 33.176 -4.516 -17.624 1.00 67.44 183 GLU A O 1
ATOM 1478 N N . GLU A 1 184 ? 32.180 -4.073 -19.571 1.00 65.44 184 GLU A N 1
ATOM 1479 C CA . GLU A 1 184 ? 33.382 -3.536 -20.218 1.00 65.44 184 GLU A CA 1
ATOM 1480 C C . GLU A 1 184 ? 33.521 -2.019 -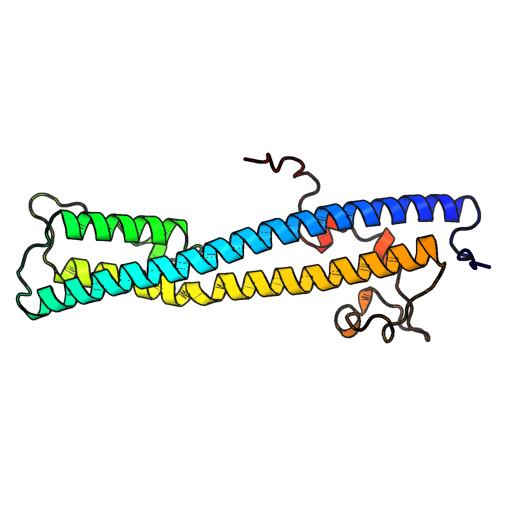20.038 1.00 65.44 184 GLU A C 1
ATOM 1482 O O . GLU A 1 184 ? 32.558 -1.274 -20.181 1.00 65.44 184 GLU A O 1
ATOM 1487 N N . ILE A 1 185 ? 34.744 -1.540 -19.772 1.00 56.12 185 ILE A N 1
ATOM 1488 C CA . ILE A 1 185 ? 35.036 -0.108 -19.603 1.00 56.12 185 ILE A CA 1
ATOM 1489 C C . ILE A 1 185 ? 34.963 0.628 -20.956 1.00 56.12 185 ILE A C 1
ATOM 1491 O O . ILE A 1 185 ? 35.606 0.188 -21.913 1.00 56.12 185 ILE A O 1
ATOM 1495 N N . PRO A 1 186 ? 34.333 1.816 -21.018 1.00 55.88 186 PRO A N 1
ATOM 1496 C CA . PRO A 1 186 ? 33.559 2.458 -19.954 1.00 55.88 186 PRO A CA 1
ATOM 1497 C C . PRO A 1 186 ? 32.178 1.794 -19.860 1.00 55.88 186 PRO A C 1
ATOM 1499 O O . PRO A 1 186 ? 31.462 1.798 -20.855 1.00 55.88 186 PRO A O 1
ATOM 1502 N N . TYR A 1 187 ? 31.831 1.218 -18.696 1.00 68.00 187 TYR A N 1
ATOM 1503 C CA . TYR A 1 187 ? 30.583 0.467 -18.475 1.00 68.00 187 TYR A CA 1
ATOM 1504 C C . TYR A 1 187 ? 29.414 1.237 -19.073 1.00 68.00 187 TYR A C 1
ATOM 1506 O O . TYR A 1 187 ? 29.115 2.306 -18.559 1.00 68.00 187 TYR A O 1
ATOM 1514 N N . CYS A 1 188 ? 28.804 0.760 -20.156 1.00 71.94 188 CYS A N 1
ATOM 1515 C CA . CYS A 1 188 ? 27.790 1.517 -20.888 1.00 71.94 188 CYS A CA 1
ATOM 1516 C C . CYS A 1 188 ? 26.402 0.897 -20.738 1.00 71.94 188 CYS A C 1
ATOM 1518 O O . CYS A 1 188 ? 26.278 -0.310 -20.537 1.00 71.94 188 CYS A O 1
ATOM 1520 N N . PHE A 1 189 ? 25.360 1.724 -20.829 1.00 78.81 189 PHE A N 1
ATOM 1521 C CA . PHE A 1 189 ? 23.974 1.259 -20.775 1.00 78.81 189 PHE A CA 1
ATOM 1522 C C . PHE A 1 189 ? 23.696 0.183 -21.851 1.00 78.81 189 PHE A C 1
ATOM 1524 O O . PHE A 1 189 ? 24.025 0.358 -23.030 1.00 78.81 189 PHE A O 1
ATOM 1531 N N . ASN A 1 190 ? 23.097 -0.941 -21.455 1.00 81.75 190 ASN A N 1
ATOM 1532 C CA . ASN A 1 190 ? 22.826 -2.091 -22.305 1.00 81.75 190 ASN A CA 1
ATOM 1533 C C . ASN A 1 190 ? 21.477 -1.943 -23.028 1.00 81.75 190 ASN A C 1
ATOM 1535 O O . ASN A 1 190 ? 20.418 -2.343 -22.549 1.00 81.75 190 ASN A O 1
ATOM 1539 N N . PHE A 1 191 ? 21.524 -1.342 -24.216 1.00 76.00 191 PHE A N 1
ATOM 1540 C CA . PHE A 1 191 ? 20.337 -1.117 -25.045 1.00 76.00 191 PHE A CA 1
ATOM 1541 C C . PHE A 1 191 ? 19.801 -2.377 -25.735 1.00 76.00 191 PHE A C 1
ATOM 1543 O O . PHE A 1 191 ? 18.651 -2.365 -26.170 1.00 76.00 191 PHE A O 1
ATOM 1550 N N . GLU A 1 192 ? 20.616 -3.425 -25.879 1.00 76.25 192 GLU A N 1
ATOM 1551 C CA . GLU A 1 192 ? 20.169 -4.695 -26.464 1.00 76.25 192 GLU A CA 1
ATOM 1552 C C . GLU A 1 192 ? 19.217 -5.387 -25.491 1.00 76.25 192 GLU A C 1
ATOM 1554 O O . GLU A 1 192 ? 18.071 -5.647 -25.858 1.00 76.25 192 GLU A O 1
ATOM 1559 N N . ASP A 1 193 ? 19.628 -5.512 -24.229 1.00 81.12 193 ASP A N 1
ATOM 1560 C CA . ASP A 1 193 ? 18.780 -6.043 -23.160 1.00 81.12 193 ASP A CA 1
ATOM 1561 C C . ASP A 1 193 ? 17.493 -5.216 -23.020 1.00 81.12 193 ASP A C 1
ATOM 1563 O O . ASP A 1 193 ? 16.403 -5.772 -23.021 1.00 81.12 193 ASP A O 1
ATOM 1567 N N . LEU A 1 194 ? 17.570 -3.878 -23.028 1.00 83.50 194 LEU A N 1
ATOM 1568 C CA . LEU A 1 194 ? 16.372 -3.017 -22.984 1.00 83.50 194 LEU A CA 1
ATOM 1569 C C . LEU A 1 194 ? 15.414 -3.222 -24.154 1.00 83.50 194 LEU A C 1
ATOM 1571 O O . LEU A 1 194 ? 14.196 -3.099 -23.997 1.00 83.50 194 LEU A O 1
ATOM 1575 N N . ASN A 1 195 ? 15.946 -3.494 -25.338 1.00 80.50 195 ASN A N 1
ATOM 1576 C CA . ASN A 1 195 ? 15.112 -3.753 -26.496 1.00 80.50 195 ASN A CA 1
ATOM 1577 C C . ASN A 1 195 ? 14.380 -5.101 -26.373 1.00 80.50 195 ASN A C 1
ATOM 1579 O O . ASN A 1 195 ? 13.233 -5.196 -26.814 1.00 80.50 195 ASN A O 1
ATOM 1583 N N . GLU A 1 196 ? 15.011 -6.105 -25.761 1.00 84.50 196 GLU A N 1
ATOM 1584 C CA . GLU A 1 196 ? 14.448 -7.445 -25.547 1.00 84.50 196 GLU A CA 1
ATOM 1585 C C . GLU A 1 196 ? 13.525 -7.535 -24.321 1.00 84.50 196 GLU A C 1
ATOM 1587 O O . GLU A 1 196 ? 12.568 -8.309 -24.340 1.00 84.50 196 GLU A O 1
ATOM 1592 N N . THR A 1 197 ? 13.751 -6.718 -23.291 1.00 88.25 197 THR A N 1
ATOM 1593 C CA . THR A 1 197 ? 12.955 -6.708 -22.056 1.00 88.25 197 THR A CA 1
ATOM 1594 C C . THR A 1 197 ? 11.589 -6.076 -22.274 1.00 88.25 197 THR A C 1
ATOM 1596 O O . THR A 1 197 ? 11.496 -4.913 -22.673 1.00 88.25 197 THR A O 1
ATOM 1599 N N . ASP A 1 198 ? 10.509 -6.788 -21.957 1.00 90.12 198 ASP A N 1
ATOM 1600 C CA . ASP A 1 198 ? 9.190 -6.172 -21.817 1.00 90.12 198 ASP A CA 1
ATOM 1601 C C . ASP A 1 198 ? 9.156 -5.310 -20.545 1.00 90.12 198 ASP A C 1
ATOM 1603 O O . ASP A 1 198 ? 9.423 -5.789 -19.446 1.00 90.12 198 ASP A O 1
ATOM 1607 N N . LEU A 1 199 ? 8.888 -4.012 -20.705 1.00 89.94 199 LEU A N 1
ATOM 1608 C CA . LEU A 1 199 ? 8.938 -3.067 -19.591 1.00 89.94 199 LEU A CA 1
ATOM 1609 C C . LEU A 1 199 ? 7.733 -3.202 -18.663 1.00 89.94 199 LEU A C 1
ATOM 1611 O O . LEU A 1 199 ? 7.869 -2.954 -17.470 1.00 89.94 199 LEU A O 1
ATOM 1615 N N . PHE A 1 200 ? 6.572 -3.577 -19.197 1.00 91.12 200 PHE A N 1
ATOM 1616 C CA . PHE A 1 200 ? 5.386 -3.800 -18.384 1.00 91.12 200 PHE A CA 1
ATOM 1617 C C . PHE A 1 200 ? 5.600 -5.030 -17.504 1.00 91.12 200 PHE A C 1
ATOM 1619 O O . PHE A 1 200 ? 5.451 -4.923 -16.289 1.00 91.12 200 PHE A O 1
ATOM 1626 N N . ASP A 1 201 ? 6.103 -6.127 -18.076 1.00 90.19 201 ASP A N 1
ATOM 1627 C CA . ASP A 1 201 ? 6.448 -7.325 -17.301 1.00 90.19 201 ASP A CA 1
ATOM 1628 C C . ASP A 1 201 ? 7.566 -7.055 -16.279 1.00 90.19 201 ASP A C 1
ATOM 1630 O O . ASP A 1 201 ? 7.466 -7.491 -15.133 1.00 90.19 201 ASP A O 1
ATOM 1634 N N . HIS A 1 202 ? 8.619 -6.319 -16.666 1.00 89.94 202 HIS A N 1
ATOM 1635 C CA . HIS A 1 202 ? 9.747 -5.984 -15.779 1.00 89.94 202 HIS A CA 1
ATOM 1636 C C . HIS A 1 202 ? 9.295 -5.241 -14.523 1.00 89.94 202 HIS A C 1
ATOM 1638 O O . HIS A 1 202 ? 9.739 -5.555 -13.421 1.00 89.94 202 HIS A O 1
ATOM 1644 N N . PHE A 1 203 ? 8.392 -4.277 -14.691 1.00 89.94 203 PHE A N 1
ATOM 1645 C CA . PHE A 1 203 ? 7.862 -3.477 -13.592 1.00 89.94 203 PHE A CA 1
ATOM 1646 C C . PHE A 1 203 ? 6.565 -4.047 -12.986 1.00 89.94 203 PHE A C 1
ATOM 1648 O O . PHE A 1 203 ? 6.011 -3.444 -12.073 1.00 89.94 203 PHE A O 1
ATOM 1655 N N . GLY A 1 204 ? 6.073 -5.195 -13.464 1.00 88.94 204 GLY A N 1
ATOM 1656 C CA . GLY A 1 204 ? 4.873 -5.849 -12.936 1.00 88.94 204 GLY A CA 1
ATOM 1657 C C . GLY A 1 204 ? 3.554 -5.112 -13.210 1.00 88.94 204 GLY A C 1
ATOM 1658 O O . GLY A 1 204 ? 2.628 -5.225 -12.410 1.00 88.94 204 GLY A O 1
ATOM 1659 N N . TYR A 1 205 ? 3.458 -4.365 -14.313 1.00 88.75 205 TYR A N 1
ATOM 1660 C CA . TYR A 1 205 ? 2.231 -3.689 -14.757 1.00 88.75 205 TYR A CA 1
ATOM 1661 C C . TYR A 1 205 ? 1.592 -4.434 -15.937 1.00 88.75 205 TYR A C 1
ATOM 1663 O O . TYR A 1 205 ? 2.290 -5.060 -16.727 1.00 88.75 205 TYR A O 1
ATOM 1671 N N . GLU A 1 206 ? 0.272 -4.338 -16.107 1.00 83.56 206 GLU A N 1
ATOM 1672 C CA . GLU A 1 206 ? -0.420 -4.909 -17.270 1.00 83.56 206 GLU A CA 1
ATOM 1673 C C . GLU A 1 206 ? -0.475 -3.900 -18.437 1.00 83.56 206 GLU A C 1
ATOM 1675 O O . GLU A 1 206 ? -0.816 -2.725 -18.264 1.00 83.56 206 GLU A O 1
ATOM 1680 N N . GLU A 1 207 ? -0.151 -4.347 -19.658 1.00 68.31 207 GLU A N 1
ATOM 1681 C CA . GLU A 1 207 ? -0.250 -3.532 -20.880 1.00 68.31 207 GLU A CA 1
ATOM 1682 C C . GLU A 1 207 ? -1.737 -3.393 -21.284 1.00 68.31 207 GLU A C 1
ATOM 1684 O O . GLU A 1 207 ? -2.231 -4.099 -22.162 1.00 68.31 207 GLU A O 1
ATOM 1689 N N . GLY A 1 208 ? -2.497 -2.518 -20.612 1.00 62.09 208 GLY A N 1
ATOM 1690 C CA . GLY A 1 208 ? -3.937 -2.402 -20.894 1.00 62.09 208 GLY A CA 1
ATOM 1691 C C . GLY A 1 208 ? -4.745 -1.344 -20.144 1.00 62.09 208 GLY A C 1
ATOM 1692 O O . GLY A 1 208 ? -5.801 -0.959 -20.645 1.00 62.09 208 GLY A O 1
ATOM 1693 N N . ASP A 1 209 ? -4.263 -0.816 -19.017 1.00 52.25 209 ASP A N 1
ATOM 1694 C CA . ASP A 1 209 ? -5.053 0.103 -18.182 1.00 52.25 209 ASP A CA 1
ATOM 1695 C C . ASP A 1 209 ? -5.019 1.558 -18.689 1.00 52.25 209 ASP A C 1
ATOM 1697 O O . ASP A 1 209 ? -4.557 2.489 -18.028 1.00 52.25 209 ASP A O 1
ATOM 1701 N N . GLU A 1 210 ? -5.537 1.783 -19.897 1.00 48.84 210 GLU A N 1
ATOM 1702 C CA . GLU A 1 210 ? -5.970 3.106 -20.358 1.00 48.84 210 GLU A CA 1
ATOM 1703 C C . GLU A 1 210 ? -7.441 3.340 -19.992 1.00 48.84 210 GLU A C 1
ATOM 1705 O O . GLU A 1 210 ? -8.273 3.520 -20.870 1.00 48.84 210 GLU A O 1
ATOM 1710 N N . GLU A 1 211 ? -7.789 3.367 -18.704 1.00 44.69 211 GLU A N 1
ATOM 1711 C CA . GLU A 1 211 ? -9.059 3.974 -18.271 1.00 44.69 211 GLU A CA 1
ATOM 1712 C C . GLU A 1 211 ? -9.016 4.433 -16.803 1.00 44.69 211 GLU A C 1
ATOM 1714 O O . GLU A 1 211 ? -9.828 4.055 -15.966 1.00 44.69 211 GLU A O 1
ATOM 1719 N N . ILE A 1 212 ? -8.080 5.329 -16.470 1.00 44.25 212 ILE A N 1
ATOM 1720 C CA . ILE A 1 212 ? -8.270 6.190 -15.292 1.00 44.25 212 ILE A CA 1
ATOM 1721 C C . ILE A 1 212 ? -9.176 7.347 -15.726 1.00 44.25 212 ILE A C 1
ATOM 1723 O O . ILE A 1 212 ? -8.716 8.427 -16.119 1.00 44.25 212 ILE A O 1
ATOM 1727 N N . GLU A 1 213 ? -10.488 7.101 -15.697 1.00 35.31 213 GLU A N 1
ATOM 1728 C CA . GLU A 1 213 ? -11.499 8.154 -15.736 1.00 35.31 213 GLU A CA 1
ATOM 1729 C C . GLU A 1 213 ? -11.208 9.169 -14.621 1.00 35.31 213 GLU A C 1
ATOM 1731 O O . GLU A 1 213 ? -11.202 8.858 -13.431 1.00 35.31 213 GLU A O 1
ATOM 1736 N N . LYS A 1 214 ? -10.975 10.424 -15.016 1.00 38.69 214 LYS A N 1
ATOM 1737 C CA . LYS A 1 214 ? -11.013 11.566 -14.100 1.00 38.69 214 LYS A CA 1
ATOM 1738 C C . LYS A 1 214 ? -12.422 11.654 -13.510 1.00 38.69 214 LYS A C 1
ATOM 1740 O O . LYS A 1 214 ? -13.329 12.104 -14.211 1.00 38.69 214 LYS A O 1
ATOM 1745 N N . THR A 1 215 ? -12.584 11.271 -12.248 1.00 33.50 215 THR A N 1
ATOM 1746 C CA . THR A 1 215 ? -13.721 11.697 -11.416 1.00 33.50 215 THR A CA 1
ATOM 1747 C C . THR A 1 215 ? -13.304 12.810 -10.469 1.00 33.50 215 THR A C 1
ATOM 1749 O O . THR A 1 215 ? -12.166 12.758 -9.948 1.00 33.50 215 THR A O 1
#

Secondary structure (DSSP, 8-state):
-----GGG-HHHHHHHHHHHHHHHHHHHHHHHHHHHHHHHHHHHHHHHHHHHHHHHHHHHHHHHHHHH-TTPBPPHHHHHHHHHHHHHHHHH--S-HHHHT------SSSPPBHHHHHHHHHHHHHHHHHHTTHHHHHHHHHHHHHHHHHHHHHHHHHHHHH-PPPBTTTSTTGGG-GGGB-SSSS-BB-HHHHHHS-HHHHHT--TT-------